Protein AF-0000000069745655 (afdb_homodimer)

pLDDT: mean 73.64, std 25.14, range [21.48, 98.81]

Nearest PDB structures (foldseek):
  4hxi-assembly1_A  TM=8.048E-01  e=1.537E-14  Homo sapiens
  8h33-assembly1_B  TM=8.841E-01  e=8.636E-09  Homo sapiens
  6y17-assembly1_B  TM=7.436E-01  e=4.611E-09  Homo sapiens
  6xxs-assembly1_B  TM=7.708E-01  e=1.952E-08  Homo sapiens
  6zbu-assembly1_A  TM=6.895E-01  e=8.801E-08  Homo sapiens

Solvent-accessible surface area (backbone atoms only — not comparable to full-atom values): 16655 Å² total; per-residue (Å²): 134,82,80,72,77,75,69,80,74,72,77,77,74,88,73,71,84,78,75,65,81,65,68,43,76,44,70,52,83,57,48,48,57,51,19,33,54,41,44,42,50,31,35,77,68,60,48,81,46,64,28,32,45,30,15,85,93,32,77,42,66,31,40,59,60,61,44,26,28,52,15,41,59,45,27,55,44,54,70,42,92,49,71,73,33,68,44,53,65,43,74,46,79,99,42,52,37,70,42,51,51,52,49,55,48,22,66,48,63,33,49,43,78,42,32,71,59,46,68,47,68,70,74,81,90,70,65,67,64,43,51,42,43,37,41,36,50,45,43,43,44,46,32,46,52,58,99,135,84,80,72,78,76,71,79,76,73,80,79,75,85,70,75,83,78,75,65,82,64,69,42,76,44,70,52,83,58,48,49,60,51,19,32,53,39,45,41,51,31,35,77,68,62,48,80,46,64,30,32,44,29,16,84,93,34,77,43,66,32,40,60,61,61,45,26,28,52,16,43,58,44,28,55,46,55,70,42,93,49,72,74,34,67,44,54,66,43,74,47,78,99,41,52,35,70,39,51,52,53,50,55,48,23,67,47,63,34,48,41,78,40,33,70,60,47,67,48,68,70,74,80,92,70,65,68,64,44,50,42,44,37,41,33,49,45,43,42,42,46,33,46,51,60,94

InterPro domains:
  IPR000210 BTB/POZ domain [PF00651] (39-122)
  IPR000210 BTB/POZ domain [PS50097] (49-116)
  IPR000210 BTB/POZ domain [SM00225] (49-144)
  IPR011333 SKP1/BTB/POZ domain superfamily [G3DSA:3.30.710.10] (16-145)
  IPR011333 SKP1/BTB/POZ domain superfamily [SSF54695] (28-127)

Radius of gyration: 22.69 Å; Cα contacts (8 Å, |Δi|>4): 389; chains: 2; bounding box: 54×72×49 Å

Organism: Rousettus aegyptiacus (NCBI:txid9407)

Secondary structure (DSSP, 8-state):
----------------S------EEEE-TTHHHHHHHHHHHHHHTT-S--EEEEETTEEEEE-HHHHHHH-HHHHHHHHSSSGGGG-SEEEPTT--HHHHHHHHHHHHH-EEEE-HHHH--SS-S--HHHHHHHHHHHHHHHHHH--/----------------S------EEEE-TTHHHHHHHHHHHHHHTT-S--EEEEETTEEEEE-HHHHHHH-HHHHHHHHSSSGGGG-SEEEPTT--HHHHHHHHHHHHH-EEEE-HHHH--SS-S--HHHHHHHHHHHHHHHHHH--

Foldseek 3Di:
DPPPPCPPPPDPDDDDPPVPPPPDDDDDPCVVVVVLVVQVVCQVVLHPFQAWEDADPAIGTHHLVLLLVQFVVSVCLQPDPDPSNRDRYYYDPPAHRVLVVQLVVCSSNVDQDDDPLCPCVPDDDDDPVSVNSVVSVVVSCCGRVVD/DPPPPPPPPDDPDPDDPPVPPPPDDDDDPCVVVVVLVVQVVCQVVLHPFQAWEDADPA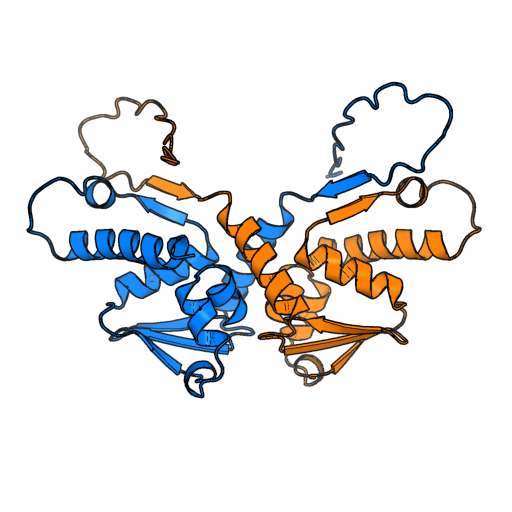IGTHHLVLLLVQFVVSVCLLPDPDPSNRDRYYYDPPAHRVLVVQLVVCSSNVDQDDDPLCPCVPDDDDDPVSVSSVVSVVVSCCGRVVD

Structure (mmCIF, N/CA/C/O backbone):
data_AF-0000000069745655-model_v1
#
loop_
_entity.id
_entity.type
_entity.pdbx_description
1 polymer 'Kelch like family member 3'
#
loop_
_atom_site.group_PDB
_atom_site.id
_atom_site.type_symbol
_atom_site.label_atom_id
_atom_site.label_alt_id
_atom_site.label_comp_id
_atom_site.label_asym_id
_atom_site.label_entity_id
_atom_site.label_seq_id
_atom_site.pdbx_PDB_ins_code
_atom_site.Cartn_x
_atom_site.Cartn_y
_atom_site.Cartn_z
_atom_site.occupancy
_atom_site.B_iso_or_equiv
_atom_site.auth_seq_id
_atom_site.auth_comp_id
_atom_site.auth_asym_id
_atom_site.auth_atom_id
_atom_site.pdbx_PDB_model_num
ATOM 1 N N . MET A 1 1 ? -20.281 21.203 -10.203 1 21.48 1 MET A N 1
ATOM 2 C CA . MET A 1 1 ? -21.016 20.266 -9.352 1 21.48 1 MET A CA 1
ATOM 3 C C . MET A 1 1 ? -20.438 20.25 -7.941 1 21.48 1 MET A C 1
ATOM 5 O O . MET A 1 1 ? -19.25 19.984 -7.762 1 21.48 1 MET A O 1
ATOM 9 N N . LYS A 1 2 ? -21.062 21.031 -6.988 1 25.47 2 LYS A N 1
ATOM 10 C CA . LYS A 1 2 ? -20.656 21.469 -5.66 1 25.47 2 LYS A CA 1
ATOM 11 C C . LYS A 1 2 ? -20.641 20.312 -4.672 1 25.47 2 LYS A C 1
ATOM 13 O O . LYS A 1 2 ? -21.656 19.672 -4.449 1 25.47 2 LYS A O 1
ATOM 18 N N . LEU A 1 3 ? -19.656 19.453 -4.738 1 26.22 3 LEU A N 1
ATOM 19 C CA . LEU A 1 3 ? -19.594 18.297 -3.867 1 26.22 3 LEU A CA 1
ATOM 20 C C . LEU A 1 3 ? -19.781 18.688 -2.408 1 26.22 3 LEU A C 1
ATOM 22 O O . LEU A 1 3 ? -18.938 19.375 -1.833 1 26.22 3 LEU A O 1
ATOM 26 N N . SER A 1 4 ? -21.031 18.828 -2.018 1 26.66 4 SER A N 1
ATOM 27 C CA . SER A 1 4 ? -21.516 19.078 -0.669 1 26.66 4 SER A CA 1
ATOM 28 C C . SER A 1 4 ? -21.094 17.969 0.29 1 26.66 4 SER A C 1
ATOM 30 O O . SER A 1 4 ? -21.453 16.797 0.096 1 26.66 4 SER A O 1
ATOM 32 N N . ILE A 1 5 ? -19.953 18.047 0.77 1 30.89 5 ILE A N 1
ATOM 33 C CA . ILE A 1 5 ? -19.516 17.156 1.845 1 30.89 5 ILE A CA 1
ATOM 34 C C . ILE A 1 5 ? -20.547 17.156 2.961 1 30.89 5 ILE A C 1
ATOM 36 O O . ILE A 1 5 ? -20.766 18.172 3.629 1 30.89 5 ILE A O 1
ATOM 40 N N . LYS A 1 6 ? -21.578 16.469 2.74 1 30.28 6 LYS A N 1
ATOM 41 C CA . LYS A 1 6 ? -22.531 16.297 3.836 1 30.28 6 LYS A CA 1
ATOM 42 C C . LYS A 1 6 ? -21.859 15.664 5.051 1 30.28 6 LYS A C 1
ATOM 44 O O . LYS A 1 6 ? -21.484 14.492 5.016 1 30.28 6 LYS A O 1
ATOM 49 N N . LEU A 1 7 ? -21.094 16.422 5.891 1 31.91 7 LEU A N 1
ATOM 50 C CA . LEU A 1 7 ? -20.688 16.031 7.234 1 31.91 7 LEU A CA 1
ATOM 51 C C . LEU A 1 7 ? -21.891 15.625 8.07 1 31.91 7 LEU A C 1
ATOM 53 O O . LEU A 1 7 ? -22.812 16.438 8.281 1 31.91 7 LEU A O 1
ATOM 57 N N . SER A 1 8 ? -22.312 14.469 7.934 1 33.34 8 SER A N 1
ATOM 58 C CA . SER A 1 8 ? -23.422 14.078 8.797 1 33.34 8 SER A CA 1
ATOM 59 C C . SER A 1 8 ? -23.219 14.562 10.227 1 33.34 8 SER A C 1
ATOM 61 O O . SER A 1 8 ? -22.156 14.336 10.812 1 33.34 8 SER A O 1
ATOM 63 N N . SER A 1 9 ? -23.797 15.641 10.586 1 32.28 9 SER A N 1
ATOM 64 C CA . SER A 1 9 ? -23.953 16.328 11.867 1 32.28 9 SER A CA 1
ATOM 65 C C . SER A 1 9 ? -24.453 15.391 12.945 1 32.28 9 SER A C 1
ATOM 67 O O . SER A 1 9 ? -25.641 15.047 12.977 1 32.28 9 SER A O 1
ATOM 69 N N . GLN A 1 10 ? -23.828 14.266 13.281 1 31.62 10 GLN A N 1
ATOM 70 C CA . GLN A 1 10 ? -24.375 13.703 14.516 1 31.62 10 GLN A CA 1
ATOM 71 C C . GLN A 1 10 ? -24.406 14.742 15.633 1 31.62 10 GLN A C 1
ATOM 73 O O . GLN A 1 10 ? -23.547 15.617 15.695 1 31.62 10 GLN A O 1
ATOM 78 N N . ALA A 1 11 ? -25.516 14.992 16.25 1 35.09 11 ALA A N 1
ATOM 79 C CA . ALA A 1 11 ? -25.922 15.914 17.312 1 35.09 11 ALA A CA 1
ATOM 80 C C . ALA A 1 11 ? -24.984 15.812 18.516 1 35.09 11 ALA A C 1
ATOM 82 O O . ALA A 1 11 ? -24.75 14.719 19.031 1 35.09 11 ALA A O 1
ATOM 83 N N . PRO A 1 12 ? -23.984 16.75 18.656 1 34.16 12 PRO A N 1
ATOM 84 C CA . PRO A 1 12 ? -23.234 16.75 19.906 1 34.16 12 PRO A CA 1
ATOM 85 C C . PRO A 1 12 ? -24.125 16.719 21.141 1 34.16 12 PRO A C 1
ATOM 87 O O . PRO A 1 12 ? -25.156 17.406 21.172 1 34.16 12 PRO A O 1
ATOM 90 N N . VAL A 1 13 ? -24.281 15.656 21.812 1 38.47 13 VAL A N 1
ATOM 91 C CA . VAL A 1 13 ? -24.859 15.68 23.156 1 38.47 13 VAL A CA 1
ATOM 92 C C . VAL A 1 13 ? -24.312 16.875 23.938 1 38.47 13 VAL A C 1
ATOM 94 O O . VAL A 1 13 ? -23.219 17.359 23.656 1 38.47 13 VAL A O 1
ATOM 97 N N . GLN A 1 14 ? -25.109 17.609 24.703 1 35.69 14 GLN A N 1
ATOM 98 C CA . GLN A 1 14 ? -25.016 18.797 25.562 1 35.69 14 GLN A CA 1
ATOM 99 C C . GLN A 1 14 ? -23.875 18.672 26.562 1 35.69 14 GLN A C 1
ATOM 101 O O . GLN A 1 14 ? -23.969 17.875 27.516 1 35.69 14 GLN A O 1
ATOM 106 N N . ALA A 1 15 ? -22.547 18.75 26.203 1 36.75 15 ALA A N 1
ATOM 107 C CA . ALA A 1 15 ? -21.5 18.812 27.234 1 36.75 15 ALA A CA 1
ATOM 108 C C . ALA A 1 15 ? -21.688 20.016 28.141 1 36.75 15 ALA A C 1
ATOM 110 O O . ALA A 1 15 ? -22.125 21.078 27.688 1 36.75 15 ALA A O 1
ATOM 111 N N . GLY A 1 16 ? -21.719 19.922 29.422 1 37.81 16 GLY A N 1
ATOM 112 C CA . GLY A 1 16 ? -21.375 20.891 30.438 1 37.81 16 GLY A CA 1
ATOM 113 C C . GLY A 1 16 ? -20.172 21.734 30.078 1 37.81 16 GLY A C 1
ATOM 114 O O . GLY A 1 16 ? -19.453 21.422 29.125 1 37.81 16 GLY A O 1
ATOM 115 N N . ASP A 1 17 ? -19.781 23.031 30.641 1 42 17 ASP A N 1
ATOM 116 C CA . ASP A 1 17 ? -18.906 24.172 30.406 1 42 17 ASP A CA 1
ATOM 117 C C . ASP A 1 17 ? -17.484 23.719 30.094 1 42 17 ASP A C 1
ATOM 119 O O . ASP A 1 17 ? -16.578 24.547 29.969 1 42 17 ASP A O 1
ATOM 123 N N . ASP A 1 18 ? -16.859 22.734 30.812 1 44.62 18 ASP A N 1
ATOM 124 C CA . ASP A 1 18 ? -15.469 22.422 30.5 1 44.62 18 ASP A CA 1
ATOM 125 C C . ASP A 1 18 ? -15.266 22.219 29 1 44.62 18 ASP A C 1
ATOM 127 O O . ASP A 1 18 ? -15.648 21.188 28.453 1 44.62 18 ASP A O 1
ATOM 131 N N . GLU A 1 19 ? -15.438 23.188 28.125 1 44.78 19 GLU A N 1
ATOM 132 C CA . GLU A 1 19 ? -15.227 23.359 26.688 1 44.78 19 GLU A CA 1
ATOM 133 C C . GLU A 1 19 ? -14.016 22.547 26.219 1 44.78 19 GLU A C 1
ATOM 135 O O . GLU A 1 19 ? -12.891 23.047 26.234 1 44.78 19 GLU A O 1
ATOM 140 N N . LYS A 1 20 ? -13.641 21.422 26.781 1 47.38 20 LYS A N 1
ATOM 141 C CA . LYS A 1 20 ? -12.633 20.484 26.297 1 47.38 20 LYS A CA 1
ATOM 142 C C . LYS A 1 20 ? -12.625 20.422 24.766 1 47.38 20 LYS A C 1
ATOM 144 O O . LYS A 1 20 ? -13.68 20.297 24.141 1 47.38 20 LYS A O 1
ATOM 149 N N . ASN A 1 21 ? -11.734 21.25 24.109 1 52.09 21 ASN A N 1
ATOM 150 C CA . ASN A 1 21 ? -11.367 21.188 22.703 1 52.09 21 ASN A CA 1
ATOM 151 C C . ASN A 1 21 ? -11.523 19.781 22.156 1 52.09 21 ASN A C 1
ATOM 153 O O . ASN A 1 21 ? -10.656 18.922 22.344 1 52.09 21 ASN A O 1
ATOM 157 N N . GLN A 1 22 ? -12.648 19.281 22.141 1 54.44 22 GLN A N 1
ATOM 158 C CA . GLN A 1 22 ? -12.953 17.922 21.719 1 54.44 22 GLN A CA 1
ATOM 159 C C . GLN A 1 22 ? -12.398 17.641 20.312 1 54.44 22 GLN A C 1
ATOM 161 O O . GLN A 1 22 ? -12.812 18.281 19.344 1 54.44 22 GLN A O 1
ATOM 166 N N . ARG A 1 23 ? -11.086 17.25 20.188 1 62.28 23 ARG A N 1
ATOM 167 C CA . ARG A 1 23 ? -10.484 16.766 18.953 1 62.28 23 ARG A CA 1
ATOM 168 C C . ARG A 1 23 ? -11.281 15.594 18.375 1 62.28 23 ARG A C 1
ATOM 170 O O . ARG A 1 23 ? -11.602 14.648 19.094 1 62.28 23 ARG A O 1
ATOM 177 N N . THR A 1 24 ? -12.109 16.078 17.359 1 68.94 24 THR A N 1
ATOM 178 C CA . THR A 1 24 ? -12.828 14.992 16.703 1 68.94 24 THR A CA 1
ATOM 179 C C . THR A 1 24 ? -12 14.406 15.555 1 68.94 24 THR A C 1
ATOM 181 O O . THR A 1 24 ? -11.391 15.141 14.789 1 68.94 24 THR A O 1
ATOM 184 N N . ILE A 1 25 ? -11.672 13.055 15.68 1 74.5 25 ILE A N 1
ATOM 185 C CA . ILE A 1 25 ? -11 12.32 14.609 1 74.5 25 ILE A CA 1
ATOM 186 C C . ILE A 1 25 ? -12.031 11.859 13.578 1 74.5 25 ILE A C 1
ATOM 188 O O . ILE A 1 25 ? -13.047 11.258 13.938 1 74.5 25 ILE A O 1
ATOM 192 N N . THR A 1 26 ? -11.883 12.469 12.391 1 77.5 26 THR A N 1
ATOM 193 C CA . THR A 1 26 ? -12.719 12 11.297 1 77.5 26 THR A CA 1
ATOM 194 C C . THR A 1 26 ? -11.922 11.102 10.352 1 77.5 26 THR A C 1
ATOM 196 O O . THR A 1 26 ? -10.727 11.312 10.148 1 77.5 26 THR A O 1
ATOM 199 N N . VAL A 1 27 ? -12.641 9.992 9.922 1 78.38 27 VAL A N 1
ATOM 200 C CA . VAL A 1 27 ? -12.008 9.047 9.016 1 78.38 27 VAL A CA 1
ATOM 201 C C . VAL A 1 27 ? -12.625 9.164 7.625 1 78.38 27 VAL A C 1
ATOM 203 O O . VAL A 1 27 ? -13.844 9.312 7.492 1 78.38 27 VAL A O 1
ATOM 206 N N . ASN A 1 28 ? -11.789 9.297 6.648 1 78.25 28 ASN A N 1
ATOM 207 C CA . ASN A 1 28 ? -12.258 9.211 5.266 1 78.25 28 ASN A CA 1
ATOM 208 C C . ASN A 1 28 ? -12.414 7.758 4.82 1 78.25 28 ASN A C 1
ATOM 210 O O . ASN A 1 28 ? -11.43 7.062 4.582 1 78.25 28 ASN A O 1
ATOM 214 N N . PRO A 1 29 ? -13.625 7.285 4.73 1 77.44 29 PRO A N 1
ATOM 215 C CA . PRO A 1 29 ? -13.852 5.863 4.473 1 77.44 29 PRO A CA 1
ATOM 216 C C . PRO A 1 29 ? -13.375 5.43 3.086 1 77.44 29 PRO A C 1
ATOM 218 O O . PRO A 1 29 ? -13.141 4.242 2.854 1 77.44 29 PRO A O 1
ATOM 221 N N . ALA A 1 30 ? -13.273 6.324 2.178 1 86.94 30 ALA A N 1
ATOM 222 C CA . ALA A 1 30 ? -12.906 5.973 0.809 1 86.94 30 ALA A CA 1
ATOM 223 C C . ALA A 1 30 ? -11.391 5.957 0.632 1 86.94 30 ALA A C 1
ATOM 225 O O . ALA A 1 30 ? -10.883 5.469 -0.381 1 86.94 30 ALA A O 1
ATOM 226 N N . HIS A 1 31 ? -10.695 6.387 1.576 1 88.81 31 HIS A N 1
ATOM 227 C CA . HIS A 1 31 ? -9.266 6.637 1.472 1 88.81 31 HIS A CA 1
ATOM 228 C C . HIS A 1 31 ? -8.508 5.367 1.099 1 88.81 31 HIS A C 1
ATOM 230 O O . HIS A 1 31 ? -7.711 5.367 0.159 1 88.81 31 HIS A O 1
ATOM 236 N N . MET A 1 32 ? -8.781 4.324 1.749 1 91.88 32 MET A N 1
ATOM 237 C CA . MET A 1 32 ? -8.008 3.1 1.593 1 91.88 32 MET A CA 1
ATOM 238 C C . MET A 1 32 ? -8.391 2.369 0.312 1 91.88 32 MET A C 1
ATOM 240 O O . MET A 1 32 ? -7.531 1.825 -0.383 1 91.88 32 MET A O 1
ATOM 244 N N . GLY A 1 33 ? -9.695 2.41 0.031 1 93.81 33 GLY A N 1
ATOM 245 C CA . GLY A 1 33 ? -10.141 1.817 -1.219 1 93.81 33 GLY A CA 1
ATOM 246 C C . GLY A 1 33 ? -9.562 2.496 -2.443 1 93.81 33 GLY A C 1
ATOM 247 O O . GLY A 1 33 ? -9.102 1.827 -3.373 1 93.81 33 GLY A O 1
ATOM 248 N N . LYS A 1 34 ? -9.57 3.797 -2.449 1 93.62 34 LYS A N 1
ATOM 249 C CA . LYS A 1 34 ? -8.984 4.559 -3.551 1 93.62 34 LYS A CA 1
ATOM 250 C C . LYS A 1 34 ? -7.492 4.289 -3.674 1 93.62 34 LYS A C 1
ATOM 252 O O . LYS A 1 34 ? -6.965 4.16 -4.781 1 93.62 34 LYS A O 1
ATOM 257 N N . ALA A 1 35 ? -6.887 4.219 -2.564 1 96.12 35 ALA A N 1
ATOM 258 C CA . ALA A 1 35 ? -5.449 3.953 -2.564 1 96.12 35 ALA A CA 1
ATOM 259 C C . ALA A 1 35 ? -5.141 2.613 -3.225 1 96.12 35 ALA A C 1
ATOM 261 O O . ALA A 1 35 ? -4.215 2.512 -4.035 1 96.12 35 ALA A O 1
ATOM 262 N N . PHE A 1 36 ? -5.902 1.616 -2.938 1 97.12 36 PHE A N 1
ATOM 263 C CA . PHE A 1 36 ? -5.645 0.302 -3.514 1 97.12 36 PHE A CA 1
ATOM 264 C C . PHE A 1 36 ? -5.93 0.301 -5.012 1 97.12 36 PHE A C 1
ATOM 266 O O . PHE A 1 36 ? -5.258 -0.397 -5.773 1 97.12 36 PHE A O 1
ATOM 273 N N . LYS A 1 37 ? -6.922 1.058 -5.418 1 97.44 37 LYS A N 1
ATOM 274 C CA . LYS A 1 37 ? -7.148 1.206 -6.852 1 97.44 37 LYS A CA 1
ATOM 275 C C . LYS A 1 37 ? -5.922 1.79 -7.547 1 97.44 37 LYS A C 1
ATOM 277 O O . LYS A 1 37 ? -5.484 1.282 -8.578 1 97.44 37 LYS A O 1
ATOM 282 N N . VAL A 1 38 ? -5.367 2.764 -6.949 1 97.69 38 VAL A N 1
ATOM 283 C CA . VAL A 1 38 ? -4.18 3.4 -7.512 1 97.69 38 VAL A CA 1
ATOM 284 C C . VAL A 1 38 ? -3 2.434 -7.457 1 97.69 38 VAL A C 1
ATOM 286 O O . VAL A 1 38 ? -2.254 2.297 -8.43 1 97.69 38 VAL A O 1
ATOM 289 N N . MET A 1 39 ? -2.814 1.701 -6.34 1 98.56 39 MET A N 1
ATOM 290 C CA . MET A 1 39 ? -1.735 0.723 -6.246 1 98.56 39 MET A CA 1
ATOM 291 C C . MET A 1 39 ? -1.854 -0.329 -7.344 1 98.56 39 MET A C 1
ATOM 293 O O . MET A 1 39 ? -0.85 -0.742 -7.926 1 98.56 39 MET A O 1
ATOM 297 N N . ASN A 1 40 ? -3.051 -0.731 -7.621 1 98.62 40 ASN A N 1
ATOM 298 C CA . ASN A 1 40 ? -3.264 -1.709 -8.68 1 98.62 40 ASN A CA 1
ATOM 299 C C . ASN A 1 40 ? -2.936 -1.128 -10.055 1 98.62 40 ASN A C 1
ATOM 301 O O . ASN A 1 40 ? -2.396 -1.825 -10.914 1 98.62 40 ASN A O 1
ATOM 305 N N . GLU A 1 41 ? -3.305 0.092 -10.219 1 98.75 41 GLU A N 1
ATOM 306 C CA . GLU A 1 41 ? -2.943 0.766 -11.461 1 98.75 41 GLU A CA 1
ATOM 307 C C . GLU A 1 41 ? -1.429 0.871 -11.609 1 98.75 41 GLU A C 1
ATOM 309 O O . GLU A 1 41 ? -0.889 0.619 -12.695 1 98.75 41 GLU A O 1
ATOM 314 N N . LEU A 1 42 ? -0.792 1.235 -10.594 1 98.75 42 LEU A N 1
ATOM 315 C CA . LEU A 1 42 ? 0.666 1.291 -10.617 1 98.75 42 LEU A CA 1
ATOM 316 C C . LEU A 1 42 ? 1.256 -0.076 -10.945 1 98.75 42 LEU A C 1
ATOM 318 O O . LEU A 1 42 ? 2.189 -0.178 -11.742 1 98.75 42 LEU A O 1
ATOM 322 N N . ARG A 1 43 ? 0.712 -1.085 -10.352 1 98.81 43 ARG A N 1
ATOM 323 C CA . ARG A 1 43 ? 1.165 -2.445 -10.625 1 98.81 43 ARG A CA 1
ATOM 324 C C . ARG A 1 43 ? 1.012 -2.789 -12.102 1 98.81 43 ARG A C 1
ATOM 326 O O . ARG A 1 43 ? 1.936 -3.324 -12.719 1 98.81 43 ARG A O 1
ATOM 333 N N . SER A 1 44 ? -0.163 -2.518 -12.625 1 98.5 44 SER A N 1
ATOM 334 C CA . SER A 1 44 ? -0.452 -2.85 -14.016 1 98.5 44 SER A CA 1
ATOM 335 C C . SER A 1 44 ? 0.511 -2.143 -14.969 1 98.5 44 SER A C 1
ATOM 337 O O . SER A 1 44 ? 0.778 -2.631 -16.062 1 98.5 44 SER A O 1
ATOM 339 N N . LYS A 1 45 ? 1.033 -1.014 -14.547 1 98.12 45 LYS A N 1
ATOM 340 C CA . LYS A 1 45 ? 1.976 -0.234 -15.344 1 98.12 45 LYS A CA 1
ATOM 341 C C . LYS A 1 45 ? 3.416 -0.532 -14.938 1 98.12 45 LYS A C 1
ATOM 343 O O . LYS A 1 45 ? 4.348 0.109 -15.43 1 98.12 45 LYS A O 1
ATOM 348 N N . GLN A 1 46 ? 3.535 -1.475 -14.023 1 98.19 46 GLN A N 1
ATOM 349 C CA . GLN A 1 46 ? 4.828 -1.887 -13.5 1 98.19 46 GLN A CA 1
ATOM 350 C C . GLN A 1 46 ? 5.59 -0.698 -12.922 1 98.19 46 GLN A C 1
ATOM 352 O O . GLN A 1 46 ? 6.812 -0.608 -13.062 1 98.19 46 GLN A O 1
ATOM 357 N N . LEU A 1 47 ? 4.855 0.251 -12.312 1 98.38 47 LEU A N 1
ATOM 358 C CA . LEU A 1 47 ? 5.449 1.407 -11.648 1 98.38 47 LEU A CA 1
ATOM 359 C C . LEU A 1 47 ? 5.645 1.141 -10.164 1 98.38 47 LEU A C 1
ATOM 361 O O . LEU A 1 47 ? 4.73 0.653 -9.492 1 98.38 47 LEU A O 1
ATOM 365 N N . LEU A 1 48 ? 6.867 1.398 -9.648 1 98.06 48 LEU A N 1
ATOM 366 C CA . LEU A 1 48 ? 7.285 1.281 -8.258 1 98.06 48 LEU A CA 1
ATOM 367 C C . LEU A 1 48 ? 7.27 -0.176 -7.805 1 98.06 48 LEU A C 1
ATOM 369 O O . LEU A 1 48 ? 7.266 -0.459 -6.605 1 98.06 48 LEU A O 1
ATOM 373 N N . CYS A 1 49 ? 7.121 -1.099 -8.734 1 98.56 49 CYS A N 1
ATOM 374 C CA . CYS A 1 49 ? 7.227 -2.512 -8.383 1 98.56 49 CYS A CA 1
ATOM 375 C C . CYS A 1 49 ? 8.648 -2.871 -7.98 1 98.56 49 CYS A C 1
ATOM 377 O O . CYS A 1 49 ? 9.609 -2.389 -8.578 1 98.56 49 CYS A O 1
ATOM 379 N N . ASP A 1 50 ? 8.711 -3.756 -6.961 1 98.38 50 ASP A N 1
ATOM 380 C CA . ASP A 1 50 ? 10.055 -4.051 -6.465 1 98.38 50 ASP A CA 1
ATOM 381 C C . ASP A 1 50 ? 10.25 -5.551 -6.27 1 98.38 50 ASP A C 1
ATOM 383 O O . ASP A 1 50 ? 11.219 -5.98 -5.648 1 98.38 50 ASP A O 1
ATOM 387 N N . VAL A 1 51 ? 9.336 -6.359 -6.785 1 98.5 51 VAL A N 1
ATOM 388 C CA . VAL A 1 51 ? 9.516 -7.805 -6.738 1 98.5 51 VAL A CA 1
ATOM 389 C C . VAL A 1 51 ? 8.742 -8.461 -7.887 1 98.5 51 VAL A C 1
ATOM 391 O O . VAL A 1 51 ? 7.664 -7.992 -8.258 1 98.5 51 VAL A O 1
ATOM 394 N N . MET A 1 52 ? 9.273 -9.445 -8.461 1 98.69 52 MET A N 1
ATOM 395 C CA . MET A 1 52 ? 8.609 -10.32 -9.414 1 98.69 52 MET A CA 1
ATOM 396 C C . MET A 1 52 ? 8.297 -11.672 -8.781 1 98.69 52 MET A C 1
ATOM 398 O O . MET A 1 52 ? 9.195 -12.359 -8.297 1 98.69 52 MET A O 1
ATOM 402 N N . ILE A 1 53 ? 7.039 -12.086 -8.75 1 97.19 53 ILE A N 1
ATOM 403 C CA . ILE A 1 53 ? 6.621 -13.383 -8.211 1 97.19 53 ILE A CA 1
ATOM 404 C C . ILE A 1 53 ? 6.355 -14.352 -9.359 1 97.19 53 ILE A C 1
ATOM 406 O O . ILE A 1 53 ? 5.648 -14.016 -10.32 1 97.19 53 ILE A O 1
ATOM 410 N N . VAL A 1 54 ? 6.914 -15.5 -9.211 1 97.75 54 VAL A N 1
ATOM 411 C CA . VAL A 1 54 ? 6.863 -16.453 -10.312 1 97.75 54 VAL A CA 1
ATOM 412 C C . VAL A 1 54 ? 6.227 -17.766 -9.836 1 97.75 54 VAL A C 1
ATOM 414 O O . VAL A 1 54 ? 6.535 -18.25 -8.75 1 97.75 54 VAL A O 1
ATOM 417 N N . ALA A 1 55 ? 5.305 -18.281 -10.602 1 94.94 55 ALA A N 1
ATOM 418 C CA . ALA A 1 55 ? 4.77 -19.641 -10.469 1 94.94 55 ALA A CA 1
ATOM 419 C C . ALA A 1 55 ? 4.594 -20.297 -11.836 1 94.94 55 ALA A C 1
ATOM 421 O O . ALA A 1 55 ? 3.83 -19.812 -12.672 1 94.94 55 ALA A O 1
ATOM 422 N N . GLU A 1 56 ? 5.355 -21.328 -11.992 1 95 56 GLU A N 1
ATOM 423 C CA . GLU A 1 56 ? 5.363 -22.016 -13.289 1 95 56 GLU A CA 1
ATOM 424 C C . GLU A 1 56 ? 5.711 -21.047 -14.414 1 95 56 GLU A C 1
ATOM 426 O O . GLU A 1 56 ? 6.793 -20.453 -14.422 1 95 56 GLU A O 1
ATOM 431 N N . ASP A 1 57 ? 4.742 -20.766 -15.344 1 95.38 57 ASP A N 1
ATOM 432 C CA . ASP A 1 57 ? 5.043 -19.938 -16.516 1 95.38 57 ASP A CA 1
ATOM 433 C C . ASP A 1 57 ? 4.488 -18.531 -16.344 1 95.38 57 ASP A C 1
ATOM 435 O O . ASP A 1 57 ? 4.492 -17.734 -17.281 1 95.38 57 ASP A O 1
ATOM 439 N N . VAL A 1 58 ? 4.07 -18.25 -15.141 1 97.25 58 VAL A N 1
ATOM 440 C CA . VAL A 1 58 ? 3.484 -16.938 -14.891 1 97.25 58 VAL A CA 1
ATOM 441 C C . VAL A 1 58 ? 4.426 -16.109 -14.023 1 97.25 58 VAL A C 1
ATOM 443 O O . VAL A 1 58 ? 4.934 -16.594 -13.008 1 97.25 58 VAL A O 1
ATOM 446 N N . GLU A 1 59 ? 4.703 -14.93 -14.523 1 98.38 59 GLU A N 1
ATOM 447 C CA . GLU A 1 59 ? 5.508 -13.945 -13.805 1 98.38 59 GLU A CA 1
ATOM 448 C C . GLU A 1 59 ? 4.715 -12.672 -13.555 1 98.38 59 GLU A C 1
ATOM 450 O O . GLU A 1 59 ? 4.188 -12.062 -14.484 1 98.38 59 GLU A O 1
ATOM 455 N N . ILE A 1 60 ? 4.707 -12.234 -12.242 1 98.44 60 ILE A N 1
ATOM 456 C CA . ILE A 1 60 ? 3.91 -11.062 -11.898 1 98.44 60 ILE A CA 1
ATOM 457 C C . ILE A 1 60 ? 4.773 -10.055 -11.133 1 98.44 60 ILE A C 1
ATOM 459 O O . ILE A 1 60 ? 5.367 -10.391 -10.109 1 98.44 60 ILE A O 1
ATOM 463 N N . GLU A 1 61 ? 4.875 -8.812 -11.648 1 98.75 61 GLU A N 1
ATOM 464 C CA . GLU A 1 61 ? 5.469 -7.711 -10.898 1 98.75 61 GLU A CA 1
ATOM 465 C C . GLU A 1 61 ? 4.512 -7.203 -9.82 1 98.75 61 GLU A C 1
ATOM 467 O O . GLU A 1 61 ? 3.309 -7.082 -10.062 1 98.75 61 GLU A O 1
ATOM 472 N N . ALA A 1 62 ? 5.086 -6.949 -8.656 1 98.69 62 ALA A N 1
ATOM 473 C CA . ALA A 1 62 ? 4.246 -6.48 -7.555 1 98.69 62 ALA A CA 1
ATOM 474 C C . ALA A 1 62 ? 5.043 -5.602 -6.594 1 98.69 62 ALA A C 1
ATOM 476 O O . ALA A 1 62 ? 6.227 -5.34 -6.816 1 98.69 62 ALA A O 1
ATOM 477 N N . HIS A 1 63 ? 4.406 -5.059 -5.66 1 98.81 63 HIS A N 1
ATOM 478 C CA . HIS A 1 63 ? 5 -4.262 -4.594 1 98.81 63 HIS A CA 1
ATOM 479 C C . HIS A 1 63 ? 5.145 -5.078 -3.314 1 98.81 63 HIS A C 1
ATOM 481 O O . HIS A 1 63 ? 4.156 -5.59 -2.781 1 98.81 63 HIS A O 1
ATOM 487 N N . ARG A 1 64 ? 6.359 -5.133 -2.766 1 98.44 64 ARG A N 1
ATOM 488 C CA . ARG A 1 64 ? 6.602 -5.934 -1.568 1 98.44 64 ARG A CA 1
ATOM 489 C C . ARG A 1 64 ? 5.707 -5.48 -0.419 1 98.44 64 ARG A C 1
ATOM 491 O O . ARG A 1 64 ? 5.105 -6.309 0.269 1 98.44 64 ARG A O 1
ATOM 498 N N . VAL A 1 65 ? 5.582 -4.156 -0.205 1 98.75 65 VAL A N 1
ATOM 499 C CA . VAL A 1 65 ? 4.863 -3.646 0.958 1 98.75 65 VAL A CA 1
ATOM 500 C C . VAL A 1 65 ? 3.381 -3.996 0.841 1 98.75 65 VAL A C 1
ATOM 502 O O . VAL A 1 65 ? 2.723 -4.285 1.844 1 98.75 65 VAL A O 1
ATOM 505 N N . VAL A 1 66 ? 2.775 -3.965 -0.378 1 98.5 66 VAL A N 1
ATOM 506 C CA . VAL A 1 66 ? 1.372 -4.312 -0.579 1 98.5 66 VAL A CA 1
ATOM 507 C C . VAL A 1 66 ? 1.167 -5.805 -0.328 1 98.5 66 VAL A C 1
ATOM 509 O O . VAL A 1 66 ? 0.243 -6.199 0.386 1 98.5 66 VAL A O 1
ATOM 512 N N . LEU A 1 67 ? 2.064 -6.645 -0.837 1 96.75 67 LEU A N 1
ATOM 513 C CA . LEU A 1 67 ? 1.985 -8.078 -0.593 1 96.75 67 LEU A CA 1
ATOM 514 C C . LEU A 1 67 ? 2.111 -8.383 0.896 1 96.75 67 LEU A C 1
ATOM 516 O O . LEU A 1 67 ? 1.303 -9.133 1.451 1 96.75 67 LEU A O 1
ATOM 520 N N . ALA A 1 68 ? 3.08 -7.746 1.56 1 96.88 68 ALA A N 1
ATOM 521 C CA . ALA A 1 68 ? 3.34 -7.973 2.979 1 96.88 68 ALA A CA 1
ATOM 522 C C . ALA A 1 68 ? 2.156 -7.52 3.83 1 96.88 68 ALA A C 1
ATOM 524 O O . ALA A 1 68 ? 1.831 -8.148 4.84 1 96.88 68 ALA A O 1
ATOM 525 N N . ALA A 1 69 ? 1.543 -6.465 3.434 1 97.25 69 ALA A N 1
ATOM 526 C CA . ALA A 1 69 ? 0.456 -5.879 4.215 1 97.25 69 ALA A CA 1
ATOM 527 C C . ALA A 1 69 ? -0.804 -6.734 4.129 1 97.25 69 ALA A C 1
ATOM 529 O O . ALA A 1 69 ? -1.632 -6.727 5.043 1 97.25 69 ALA A O 1
ATOM 530 N N . CYS A 1 70 ? -0.956 -7.453 3.035 1 94.06 70 CYS A N 1
ATOM 531 C CA . CYS A 1 70 ? -2.219 -8.133 2.77 1 94.06 70 CYS A CA 1
ATOM 532 C C . CYS A 1 70 ? -2.1 -9.625 3.037 1 94.06 70 CYS A C 1
ATOM 534 O O . CYS A 1 70 ? -3.105 -10.336 3.064 1 94.06 70 CYS A O 1
ATOM 536 N N . SER A 1 71 ? -0.9 -10.117 3.211 1 92.38 71 SER A N 1
ATOM 537 C CA . SER A 1 71 ? -0.673 -11.555 3.379 1 92.38 71 SER A CA 1
ATOM 538 C C . SER A 1 71 ? 0.392 -11.82 4.438 1 92.38 71 SER A C 1
ATOM 540 O O . SER A 1 71 ? 1.55 -11.43 4.273 1 92.38 71 SER A O 1
ATOM 542 N N . PRO A 1 72 ? 0.096 -12.516 5.488 1 91.62 72 PRO A N 1
ATOM 543 C CA . PRO A 1 72 ? 1.1 -12.891 6.488 1 91.62 72 PRO A CA 1
ATOM 544 C C . PRO A 1 72 ? 2.264 -13.68 5.891 1 91.62 72 PRO A C 1
ATOM 546 O O . PRO A 1 72 ? 3.398 -13.562 6.355 1 91.62 72 PRO A O 1
ATOM 549 N N . TYR A 1 73 ? 2.006 -14.508 4.91 1 89.12 73 TYR A N 1
ATOM 550 C CA . TYR A 1 73 ? 3.043 -15.273 4.227 1 89.12 73 TYR A CA 1
ATOM 551 C C . TYR A 1 73 ? 4.07 -14.344 3.586 1 89.12 73 TYR A C 1
ATOM 553 O O . TYR A 1 73 ? 5.273 -14.477 3.828 1 89.12 73 TYR A O 1
ATOM 561 N N . PHE A 1 74 ? 3.604 -13.406 2.844 1 93.5 74 PHE A N 1
ATOM 562 C CA . PHE A 1 74 ? 4.516 -12.484 2.186 1 93.5 74 PHE A CA 1
ATOM 563 C C . PHE A 1 74 ? 5.137 -11.523 3.193 1 93.5 74 PHE A C 1
ATOM 565 O O . PHE A 1 74 ? 6.285 -11.109 3.039 1 93.5 74 PHE A O 1
ATOM 572 N N . CYS A 1 75 ? 4.402 -11.211 4.293 1 95.06 75 CYS A N 1
ATOM 573 C CA . CYS A 1 75 ? 4.969 -10.367 5.344 1 95.06 75 CYS A CA 1
ATOM 574 C C . CYS A 1 75 ? 6.203 -11.016 5.957 1 95.06 75 CYS A C 1
ATOM 576 O O . CYS A 1 75 ? 7.262 -10.391 6.043 1 95.06 75 CYS A O 1
ATOM 578 N N . ALA A 1 76 ? 6.09 -12.258 6.301 1 92.81 76 ALA A N 1
ATOM 579 C CA . ALA A 1 76 ? 7.211 -13 6.871 1 92.81 76 ALA A CA 1
ATOM 580 C C . ALA A 1 76 ? 8.359 -13.109 5.875 1 92.81 76 ALA A C 1
ATOM 582 O O . ALA A 1 76 ? 9.531 -12.969 6.246 1 92.81 76 ALA A O 1
ATOM 583 N N . MET A 1 77 ? 8.039 -13.289 4.66 1 92.5 77 MET A N 1
ATOM 584 C CA . MET A 1 77 ? 9.039 -13.469 3.613 1 92.5 77 MET A CA 1
ATOM 585 C C . MET A 1 77 ? 9.852 -12.188 3.41 1 92.5 77 MET A C 1
ATOM 587 O O . MET A 1 77 ? 11.078 -12.242 3.301 1 92.5 77 MET A O 1
ATOM 591 N N . PHE A 1 78 ? 9.18 -11.07 3.416 1 97.06 78 PHE A N 1
ATOM 592 C CA . PHE A 1 78 ? 9.844 -9.844 2.982 1 97.06 78 PHE A CA 1
ATOM 593 C C . PHE A 1 78 ? 10.414 -9.078 4.176 1 97.06 78 PHE A C 1
ATOM 595 O O . PHE A 1 78 ? 11.211 -8.156 4.004 1 97.06 78 PHE A O 1
ATOM 602 N N . THR A 1 79 ? 10.023 -9.391 5.328 1 96.75 79 THR A N 1
ATOM 603 C CA . THR A 1 79 ? 10.523 -8.664 6.492 1 96.75 79 THR A CA 1
ATOM 604 C C . THR A 1 79 ? 11.539 -9.508 7.262 1 96.75 79 THR A C 1
ATOM 606 O O . THR A 1 79 ? 12.016 -9.102 8.32 1 96.75 79 THR A O 1
ATOM 609 N N . GLY A 1 80 ? 11.82 -10.602 6.746 1 92.5 80 GLY A N 1
ATOM 610 C CA . GLY A 1 80 ? 12.82 -11.453 7.355 1 92.5 80 GLY A CA 1
ATOM 611 C C . GLY A 1 80 ? 14.242 -11 7.086 1 92.5 80 GLY A C 1
ATOM 612 O O . GLY A 1 80 ? 14.469 -10.133 6.242 1 92.5 80 GLY A O 1
ATOM 613 N N . ASP A 1 81 ? 15.203 -11.547 7.797 1 89.94 81 ASP A N 1
ATOM 614 C CA . ASP A 1 81 ? 16.609 -11.156 7.707 1 89.94 81 ASP A CA 1
ATOM 615 C C . ASP A 1 81 ? 17.344 -12 6.668 1 89.94 81 ASP A C 1
ATOM 617 O O . ASP A 1 81 ? 18.547 -11.805 6.438 1 89.94 81 ASP A O 1
ATOM 621 N N . MET A 1 82 ? 16.609 -12.711 5.93 1 86.25 82 MET A N 1
ATOM 622 C CA . MET A 1 82 ? 17.25 -13.625 4.988 1 86.25 82 MET A CA 1
ATOM 623 C C . MET A 1 82 ? 17.469 -12.945 3.637 1 86.25 82 MET A C 1
ATOM 625 O O . MET A 1 82 ? 16.672 -12.094 3.229 1 86.25 82 MET A O 1
ATOM 629 N N . SER A 1 83 ? 18.484 -13.344 2.9 1 88.31 83 SER A N 1
ATOM 630 C CA . SER A 1 83 ? 18.812 -12.812 1.58 1 88.31 83 SER A CA 1
ATOM 631 C C . SER A 1 83 ? 17.641 -12.992 0.611 1 88.31 83 SER A C 1
ATOM 633 O O . SER A 1 83 ? 17.406 -12.133 -0.241 1 88.31 83 SER A O 1
ATOM 635 N N . GLU A 1 84 ? 16.953 -14.047 0.822 1 83.06 84 GLU A N 1
ATOM 636 C CA . GLU A 1 84 ? 15.836 -14.383 -0.065 1 83.06 84 GLU A CA 1
ATOM 637 C C . GLU A 1 84 ? 14.742 -13.328 0.011 1 83.06 84 GLU A C 1
ATOM 639 O O . GLU A 1 84 ? 13.992 -13.133 -0.952 1 83.06 84 GLU A O 1
ATOM 644 N N . SER A 1 85 ? 14.719 -12.727 1.185 1 88.31 85 SER A N 1
ATOM 645 C CA . SER A 1 85 ? 13.688 -11.711 1.382 1 88.31 85 SER A CA 1
ATOM 646 C C . SER A 1 85 ? 13.945 -10.477 0.524 1 88.31 85 SER A C 1
ATOM 648 O O . SER A 1 85 ? 13.039 -9.688 0.277 1 88.31 85 SER A O 1
ATOM 650 N N . LYS A 1 86 ? 15.133 -10.414 -0.012 1 93.44 86 LYS A N 1
ATOM 651 C CA . LYS A 1 86 ? 15.516 -9.234 -0.779 1 93.44 86 LYS A CA 1
ATOM 652 C C . LYS A 1 86 ? 15.625 -9.555 -2.268 1 93.44 86 LYS A C 1
ATOM 654 O O . LYS A 1 86 ? 15.898 -8.664 -3.08 1 93.44 86 LYS A O 1
ATOM 659 N N . ALA A 1 87 ? 15.344 -10.781 -2.582 1 95.88 87 ALA A N 1
ATOM 660 C CA . ALA A 1 87 ? 15.453 -11.195 -3.979 1 95.88 87 ALA A CA 1
ATOM 661 C C . ALA A 1 87 ? 14.477 -10.43 -4.859 1 95.88 87 ALA A C 1
ATOM 663 O O . ALA A 1 87 ? 13.336 -10.18 -4.461 1 95.88 87 ALA A O 1
ATOM 664 N N . LYS A 1 88 ? 14.922 -10.117 -6.039 1 97.06 88 LYS A N 1
ATOM 665 C CA . LYS A 1 88 ? 14.086 -9.375 -6.984 1 97.06 88 LYS A CA 1
ATOM 666 C C . LYS A 1 88 ? 13.047 -10.289 -7.629 1 97.06 88 LYS A C 1
ATOM 668 O O . LYS A 1 88 ? 12.008 -9.828 -8.094 1 97.06 88 LYS A O 1
ATOM 673 N N . LYS A 1 89 ? 13.469 -11.492 -7.785 1 97.5 89 LYS A N 1
ATOM 674 C CA . LYS A 1 89 ? 12.586 -12.5 -8.359 1 97.5 89 LYS A CA 1
ATOM 675 C C . LYS A 1 89 ? 12.391 -13.672 -7.406 1 97.5 89 LYS A C 1
ATOM 677 O O . LYS A 1 89 ? 13.367 -14.266 -6.941 1 97.5 89 LYS A O 1
ATOM 682 N N . ILE A 1 90 ? 11.156 -14.023 -7.094 1 96.38 90 ILE A N 1
ATOM 683 C CA . ILE A 1 90 ? 10.844 -15.07 -6.129 1 96.38 90 ILE A CA 1
ATOM 684 C C . ILE A 1 90 ? 9.922 -16.109 -6.777 1 96.38 90 ILE A C 1
ATOM 686 O O . ILE A 1 90 ? 8.859 -15.758 -7.293 1 96.38 90 ILE A O 1
ATOM 690 N N . GLU A 1 91 ? 10.305 -17.328 -6.707 1 95.75 91 GLU A N 1
ATOM 691 C CA . GLU A 1 91 ? 9.477 -18.422 -7.211 1 95.75 91 GLU A CA 1
ATOM 692 C C . GLU A 1 91 ? 8.672 -19.062 -6.086 1 95.75 91 GLU A C 1
ATOM 694 O O . GLU A 1 91 ? 9.234 -19.453 -5.059 1 95.75 91 GLU A O 1
ATOM 699 N N . ILE A 1 92 ? 7.445 -19.078 -6.289 1 90.19 92 ILE A N 1
ATOM 700 C CA . ILE A 1 92 ? 6.578 -19.797 -5.367 1 90.19 92 ILE A CA 1
ATOM 701 C C . ILE A 1 92 ? 6.359 -21.219 -5.879 1 90.19 92 ILE A C 1
ATOM 703 O O . ILE A 1 92 ? 5.73 -21.422 -6.922 1 90.19 92 ILE A O 1
ATOM 707 N N . LYS A 1 93 ? 6.781 -22.094 -5.07 1 90.25 93 LYS A N 1
ATOM 708 C CA . LYS A 1 93 ? 6.699 -23.5 -5.473 1 90.25 93 LYS A CA 1
ATOM 709 C C . LYS A 1 93 ? 5.324 -24.078 -5.164 1 90.25 93 LYS A C 1
ATOM 711 O O . LYS A 1 93 ? 4.602 -23.562 -4.309 1 90.25 93 LYS A O 1
ATOM 716 N N . ASP A 1 94 ? 4.855 -25.078 -5.82 1 84.56 94 ASP A N 1
ATOM 717 C CA . ASP A 1 94 ? 3.641 -25.844 -5.586 1 84.56 94 ASP A CA 1
ATOM 718 C C . ASP A 1 94 ? 2.396 -25 -5.812 1 84.56 94 ASP A C 1
ATOM 720 O O . ASP A 1 94 ? 1.341 -25.25 -5.234 1 84.56 94 ASP A O 1
ATOM 724 N N . VAL A 1 95 ? 2.523 -23.906 -6.438 1 85.75 95 VAL A N 1
ATOM 725 C CA . VAL A 1 95 ? 1.408 -23.062 -6.855 1 85.75 95 VAL A CA 1
ATOM 726 C C . VAL A 1 95 ? 1.452 -22.875 -8.367 1 85.75 95 VAL A C 1
ATOM 728 O O . VAL A 1 95 ? 2.52 -22.625 -8.938 1 85.75 95 VAL A O 1
ATOM 731 N N . ASP A 1 96 ? 0.312 -23.109 -9.031 1 88.81 96 ASP A N 1
ATOM 732 C CA . ASP A 1 96 ? 0.311 -22.891 -10.477 1 88.81 96 ASP A CA 1
ATOM 733 C C . ASP A 1 96 ? 0.077 -21.406 -10.797 1 88.81 96 ASP A C 1
ATOM 735 O O . ASP A 1 96 ? -0.286 -20.625 -9.914 1 88.81 96 ASP A O 1
ATOM 739 N N . GLY A 1 97 ? 0.238 -21.047 -12.094 1 92.56 97 GLY A N 1
ATOM 740 C CA . GLY A 1 97 ? 0.156 -19.672 -12.531 1 92.56 97 GLY A CA 1
ATOM 741 C C . GLY A 1 97 ? -1.224 -19.062 -12.352 1 92.56 97 GLY A C 1
ATOM 742 O O . GLY A 1 97 ? -1.352 -17.891 -11.984 1 92.56 97 GLY A O 1
ATOM 743 N N . GLN A 1 98 ? -2.223 -19.781 -12.641 1 88.62 98 GLN A N 1
ATOM 744 C CA . GLN A 1 98 ? -3.586 -19.297 -12.5 1 88.62 98 GLN A CA 1
ATOM 745 C C . GLN A 1 98 ? -3.9 -18.953 -11.047 1 88.62 98 GLN A C 1
ATOM 747 O O . GLN A 1 98 ? -4.504 -17.906 -10.766 1 88.62 98 GLN A O 1
ATOM 752 N N . THR A 1 99 ? -3.455 -19.781 -10.141 1 87 99 THR A N 1
ATOM 753 C CA . THR A 1 99 ? -3.65 -19.562 -8.719 1 87 99 THR A CA 1
ATOM 754 C C . THR A 1 99 ? -2.898 -18.312 -8.258 1 87 99 THR A C 1
ATOM 756 O O . THR A 1 99 ? -3.443 -17.484 -7.52 1 87 99 THR A O 1
ATOM 759 N N . LEU A 1 100 ? -1.649 -18.203 -8.703 1 91.94 100 LEU A N 1
ATOM 760 C CA . LEU A 1 100 ? -0.866 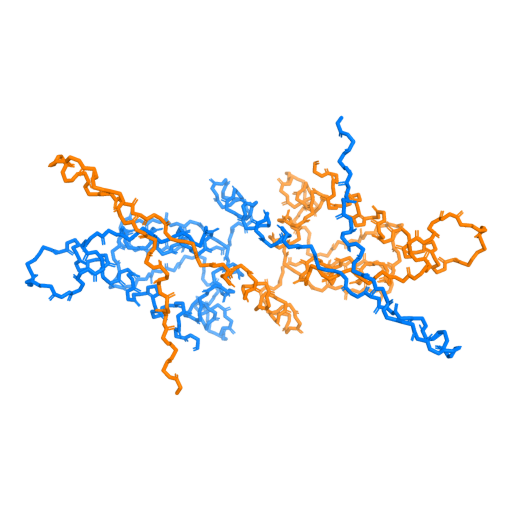-17.031 -8.344 1 91.94 100 LEU A CA 1
ATOM 761 C C . LEU A 1 100 ? -1.56 -15.75 -8.812 1 91.94 100 LEU A C 1
ATOM 763 O O . LEU A 1 100 ? -1.662 -14.789 -8.055 1 91.94 100 LEU A O 1
ATOM 767 N N . SER A 1 101 ? -2.037 -15.789 -10 1 92.94 101 SER A N 1
ATOM 768 C CA . SER A 1 101 ? -2.703 -14.625 -10.57 1 92.94 101 SER A CA 1
ATOM 769 C C . SER A 1 101 ? -3.924 -14.227 -9.742 1 92.94 101 SER A C 1
ATOM 771 O O . SER A 1 101 ? -4.121 -13.047 -9.445 1 92.94 101 SER A O 1
ATOM 773 N N . LYS A 1 102 ? -4.746 -15.203 -9.32 1 88.5 102 LYS A N 1
ATOM 774 C CA . LYS A 1 102 ? -5.934 -14.945 -8.508 1 88.5 102 LYS A CA 1
ATOM 775 C C . LYS A 1 102 ? -5.555 -14.383 -7.141 1 88.5 102 LYS A C 1
ATOM 777 O O . LYS A 1 102 ? -6.238 -13.508 -6.609 1 88.5 102 LYS A O 1
ATOM 782 N N . LEU A 1 103 ? -4.465 -14.945 -6.617 1 89.81 103 LEU A N 1
ATOM 783 C CA . LEU A 1 103 ? -3.988 -14.484 -5.316 1 89.81 103 LEU A CA 1
ATOM 784 C C . LEU A 1 103 ? -3.57 -13.023 -5.371 1 89.81 103 LEU A C 1
ATOM 786 O O . LEU A 1 103 ? -3.996 -12.219 -4.543 1 89.81 103 LEU A O 1
ATOM 790 N N . ILE A 1 104 ? -2.738 -12.703 -6.355 1 94.88 104 ILE A N 1
ATOM 791 C CA . ILE A 1 104 ? -2.238 -11.336 -6.48 1 94.88 104 ILE A CA 1
ATOM 792 C C . ILE A 1 104 ? -3.395 -10.398 -6.801 1 94.88 104 ILE A C 1
ATOM 794 O O . ILE A 1 104 ? -3.48 -9.297 -6.242 1 94.88 104 ILE A O 1
ATOM 798 N N . ASP A 1 105 ? -4.328 -10.828 -7.637 1 93.31 105 ASP A N 1
ATOM 799 C CA . ASP A 1 105 ? -5.504 -10.016 -7.934 1 93.31 105 ASP A CA 1
ATOM 800 C C . ASP A 1 105 ? -6.312 -9.734 -6.668 1 93.31 105 ASP A C 1
ATOM 802 O O . ASP A 1 105 ? -6.754 -8.609 -6.445 1 93.31 105 ASP A O 1
ATOM 806 N N . TYR A 1 106 ? -6.449 -10.734 -5.891 1 89.81 106 TYR A N 1
ATOM 807 C CA . TYR A 1 106 ? -7.195 -10.555 -4.652 1 89.81 106 TYR A CA 1
ATOM 808 C C . TYR A 1 106 ? -6.512 -9.539 -3.746 1 89.81 106 TYR A C 1
ATOM 810 O O . TYR A 1 106 ? -7.172 -8.68 -3.154 1 89.81 106 TYR A O 1
ATOM 818 N N . ILE A 1 107 ? -5.254 -9.68 -3.654 1 94.31 107 ILE A N 1
ATOM 819 C CA . ILE A 1 107 ? -4.48 -8.797 -2.787 1 94.31 107 ILE A CA 1
ATOM 820 C C . ILE A 1 107 ? -4.75 -7.34 -3.164 1 94.31 107 ILE A C 1
ATOM 822 O O . ILE A 1 107 ? -4.992 -6.5 -2.291 1 94.31 107 ILE A O 1
ATOM 826 N N . TYR A 1 108 ? -4.848 -7.039 -4.422 1 96.5 108 TYR A N 1
ATOM 827 C CA . TYR A 1 108 ? -4.934 -5.656 -4.867 1 96.5 108 TYR A CA 1
ATOM 828 C C . TYR A 1 108 ? -6.387 -5.211 -4.98 1 96.5 108 TYR A C 1
ATOM 830 O O . TYR A 1 108 ? -6.676 -4.012 -4.996 1 96.5 108 TYR A O 1
ATOM 838 N N . THR A 1 109 ? -7.359 -6.129 -5.004 1 93.5 109 THR A N 1
ATOM 839 C CA . THR A 1 109 ? -8.719 -5.723 -5.332 1 93.5 109 THR A CA 1
ATOM 840 C C . THR A 1 109 ? -9.688 -6.109 -4.215 1 93.5 109 THR A C 1
ATOM 842 O O . THR A 1 109 ? -10.805 -5.605 -4.152 1 93.5 109 THR A O 1
ATOM 845 N N . ALA A 1 110 ? -9.328 -7.031 -3.389 1 88.38 110 ALA A N 1
ATOM 846 C CA . ALA A 1 110 ? -10.172 -7.59 -2.334 1 88.38 110 ALA A CA 1
ATOM 847 C C . ALA A 1 110 ? -11.344 -8.367 -2.924 1 88.38 110 ALA A C 1
ATOM 849 O O . ALA A 1 110 ? -12.344 -8.602 -2.244 1 88.38 110 ALA A O 1
ATOM 850 N N . GLU A 1 111 ? -11.281 -8.633 -4.195 1 83.19 111 GLU A N 1
ATOM 851 C CA . GLU A 1 111 ? -12.359 -9.367 -4.859 1 83.19 111 GLU A CA 1
ATOM 852 C C . GLU A 1 111 ? -12.031 -10.852 -4.957 1 83.19 111 GLU A C 1
ATOM 854 O O . GLU A 1 111 ? -10.922 -11.227 -5.336 1 83.19 111 GLU A O 1
ATOM 859 N N . ILE A 1 112 ? -13 -11.656 -4.52 1 74.5 112 ILE A N 1
ATOM 860 C CA . ILE A 1 112 ? -12.883 -13.109 -4.613 1 74.5 112 ILE A CA 1
ATOM 861 C C . ILE A 1 112 ? -13.992 -13.656 -5.508 1 74.5 112 ILE A C 1
ATOM 863 O O . ILE A 1 112 ? -15.164 -13.336 -5.324 1 74.5 112 ILE A O 1
ATOM 867 N N . GLU A 1 113 ? -13.656 -14.25 -6.559 1 73.31 113 GLU A N 1
ATOM 868 C CA . GLU A 1 113 ? -14.656 -14.922 -7.387 1 73.31 113 GLU A CA 1
ATOM 869 C C . GLU A 1 113 ? -15.141 -16.203 -6.727 1 73.31 113 GLU A C 1
ATOM 871 O O . GLU A 1 113 ? -14.352 -17.109 -6.457 1 73.31 113 GLU A O 1
ATOM 876 N N . VAL A 1 114 ? -16.453 -16.156 -6.266 1 64.38 114 VAL A N 1
ATOM 877 C CA . VAL A 1 114 ? -17.016 -17.359 -5.68 1 64.38 114 VAL A CA 1
ATOM 878 C C . VAL A 1 114 ? -17.797 -18.141 -6.746 1 64.38 114 VAL A C 1
ATOM 880 O O . VAL A 1 114 ? -18.688 -17.594 -7.402 1 64.38 114 VAL A O 1
ATOM 883 N N . THR A 1 115 ? -17.297 -18.984 -7.211 1 62.06 115 THR A N 1
ATOM 884 C CA . THR A 1 115 ? -18.016 -19.859 -8.125 1 62.06 115 THR A CA 1
ATOM 885 C C . THR A 1 115 ? -18.641 -21.031 -7.367 1 62.06 115 THR A C 1
ATOM 887 O O . THR A 1 115 ? -18.266 -21.312 -6.227 1 62.06 115 THR A O 1
ATOM 890 N N . GLU A 1 116 ? -19.75 -21.484 -7.84 1 55.97 116 GLU A N 1
ATOM 891 C CA . GLU A 1 116 ? -20.375 -22.672 -7.281 1 55.97 116 GLU A CA 1
ATOM 892 C C . GLU A 1 116 ? -19.359 -23.766 -6.992 1 55.97 116 GLU A C 1
ATOM 894 O O . GLU A 1 116 ? -19.516 -24.531 -6.043 1 55.97 116 GLU A O 1
ATOM 899 N N . GLU A 1 117 ? -18.391 -23.828 -7.77 1 53.75 117 GLU A N 1
ATOM 900 C CA . GLU A 1 117 ? -17.344 -24.844 -7.598 1 53.75 117 GLU A CA 1
ATOM 901 C C . GLU A 1 117 ? -16.484 -24.531 -6.383 1 53.75 117 GLU A C 1
ATOM 903 O O . GLU A 1 117 ? -16 -25.438 -5.703 1 53.75 117 GLU A O 1
ATOM 908 N N . ASN A 1 118 ? -16.281 -23.188 -6.16 1 54.25 118 ASN A N 1
ATOM 909 C CA . ASN A 1 118 ? -15.422 -22.797 -5.055 1 54.25 118 ASN A CA 1
ATOM 910 C C . ASN A 1 118 ? -16.125 -22.953 -3.709 1 54.25 118 ASN A C 1
ATOM 912 O O . ASN A 1 118 ? -15.5 -23.266 -2.703 1 54.25 118 ASN A O 1
ATOM 916 N N . VAL A 1 119 ? -17.406 -22.625 -3.721 1 49.41 119 VAL A N 1
ATOM 917 C CA . VAL A 1 119 ? -18.125 -22.734 -2.455 1 49.41 119 VAL A CA 1
ATOM 918 C C . VAL A 1 119 ? -18.375 -24.203 -2.133 1 49.41 119 VAL A C 1
ATOM 920 O O . VAL A 1 119 ? -18.578 -24.562 -0.971 1 49.41 119 VAL A O 1
ATOM 923 N N . GLN A 1 120 ? -18.797 -24.875 -3.176 1 46.34 120 GLN A N 1
ATOM 924 C CA . GLN A 1 120 ? -19.281 -26.219 -2.873 1 46.34 120 GLN A CA 1
ATOM 925 C C . GLN A 1 120 ? -18.125 -27.156 -2.555 1 46.34 120 GLN A C 1
ATOM 927 O O . GLN A 1 120 ? -17.453 -27.656 -3.463 1 46.34 120 GLN A O 1
ATOM 932 N N . VAL A 1 121 ? -17.172 -26.734 -1.697 1 43.5 121 VAL A N 1
ATOM 933 C CA . VAL A 1 121 ? -16.203 -27.719 -1.268 1 43.5 121 VAL A CA 1
ATOM 934 C C . VAL A 1 121 ? -16.891 -29.062 -1.027 1 43.5 121 VAL A C 1
ATOM 936 O O . VAL A 1 121 ? -16.375 -29.922 -0.315 1 43.5 121 VAL A O 1
ATOM 939 N N . ASN A 1 122 ? -18.156 -29.078 -0.958 1 39.03 122 ASN A N 1
ATOM 940 C CA . ASN A 1 122 ? -18.516 -30.453 -0.612 1 39.03 122 ASN A CA 1
ATOM 941 C C . ASN A 1 122 ? -17.984 -31.438 -1.646 1 39.03 122 ASN A C 1
ATOM 943 O O . ASN A 1 122 ? -17.562 -32.531 -1.294 1 39.03 122 ASN A O 1
ATOM 947 N N . SER A 1 123 ? -18.688 -31.453 -2.867 1 40.16 123 SER A N 1
ATOM 948 C CA . SER A 1 123 ? -18.828 -32.75 -3.525 1 40.16 123 SER A CA 1
ATOM 949 C C . SER A 1 123 ? -17.484 -33.281 -4.008 1 40.16 123 SER A C 1
ATOM 951 O O . SER A 1 123 ? -16.484 -32.531 -4.016 1 40.16 123 SER A O 1
ATOM 953 N N . ALA A 1 124 ? -17.5 -34.25 -5.172 1 35.31 124 ALA A N 1
ATOM 954 C CA . ALA A 1 124 ? -16.641 -35.312 -5.684 1 35.31 124 ALA A CA 1
ATOM 955 C C . ALA A 1 124 ? -15.297 -34.719 -6.156 1 35.31 124 ALA A C 1
ATOM 957 O O . ALA A 1 124 ? -15.227 -33.594 -6.598 1 35.31 124 ALA A O 1
ATOM 958 N N . PRO A 1 125 ? -14.156 -35.594 -5.961 1 38.31 125 PRO A N 1
ATOM 959 C CA . PRO A 1 125 ? -12.711 -35.531 -6.199 1 38.31 125 PRO A CA 1
ATOM 960 C C . PRO A 1 125 ? -12.359 -34.844 -7.512 1 38.31 125 PRO A C 1
ATOM 962 O O . PRO A 1 125 ? -11.18 -34.75 -7.875 1 38.31 125 PRO A O 1
ATOM 965 N N . ALA A 1 126 ? -13.281 -34.844 -8.547 1 36.16 126 ALA A N 1
ATOM 966 C CA . ALA A 1 126 ? -12.648 -35.062 -9.852 1 36.16 126 ALA A CA 1
ATOM 967 C C . ALA A 1 126 ? -11.852 -33.812 -10.273 1 36.16 126 ALA A C 1
ATOM 969 O O . ALA A 1 126 ? -10.789 -33.938 -10.883 1 36.16 126 ALA A O 1
ATOM 970 N N . ASN A 1 127 ? -12.547 -32.562 -10.742 1 39.62 127 ASN A N 1
ATOM 971 C CA . ASN A 1 127 ? -11.867 -31.766 -11.75 1 39.62 127 ASN A CA 1
ATOM 972 C C . ASN A 1 127 ? -10.836 -30.828 -11.109 1 39.62 127 ASN A C 1
ATOM 974 O O . ASN A 1 127 ? -11.078 -30.266 -10.047 1 39.62 127 ASN A O 1
ATOM 978 N N . SER A 1 128 ? -9.477 -30.953 -11.422 1 43.53 128 SER A N 1
ATOM 979 C CA . SER A 1 128 ? -8.227 -30.266 -11.109 1 43.53 128 SER A CA 1
ATOM 980 C C . SER A 1 128 ? -8.445 -28.766 -10.898 1 43.53 128 SER A C 1
ATOM 982 O O . SER A 1 128 ? -7.828 -28.172 -10.023 1 43.53 128 SER A O 1
ATOM 984 N N . SER A 1 129 ? -9.328 -28.25 -11.703 1 45.75 129 SER A N 1
ATOM 985 C CA . SER A 1 129 ? -9.477 -26.797 -11.664 1 45.75 129 SER A CA 1
ATOM 986 C C . SER A 1 129 ? -10.133 -26.344 -10.367 1 45.75 129 SER A C 1
ATOM 988 O O . SER A 1 129 ? -9.836 -25.266 -9.859 1 45.75 129 SER A O 1
ATOM 990 N N . ALA A 1 130 ? -11.133 -27.281 -9.977 1 43.84 130 ALA A N 1
ATOM 991 C CA . ALA A 1 130 ? -11.828 -26.953 -8.727 1 43.84 130 ALA A CA 1
ATOM 992 C C . ALA A 1 130 ? -10.859 -26.953 -7.547 1 43.84 130 ALA A C 1
ATOM 994 O O . ALA A 1 130 ? -11.008 -26.156 -6.613 1 43.84 130 ALA A O 1
ATOM 995 N N . CYS A 1 131 ? -9.922 -27.891 -7.664 1 43.53 131 CYS A N 1
ATOM 996 C CA . CYS A 1 131 ? -8.914 -27.953 -6.613 1 43.53 131 CYS A CA 1
ATOM 997 C C . CYS A 1 131 ? -8.062 -26.688 -6.586 1 43.53 131 CYS A C 1
ATOM 999 O O . CYS A 1 131 ? -7.746 -26.172 -5.512 1 43.53 131 CYS A O 1
ATOM 1001 N N . HIS A 1 132 ? -7.91 -26.234 -7.816 1 48.88 132 HIS A N 1
ATOM 1002 C CA . HIS A 1 132 ? -7.082 -25.031 -7.875 1 48.88 132 HIS A CA 1
ATOM 1003 C C . HIS A 1 132 ? -7.797 -23.844 -7.246 1 48.88 132 HIS A C 1
ATOM 1005 O O . HIS A 1 132 ? -7.172 -23.031 -6.551 1 48.88 132 HIS A O 1
ATOM 1011 N N . THR A 1 133 ? -9.125 -23.859 -7.609 1 47.62 133 THR A N 1
ATOM 1012 C CA . THR A 1 133 ? -9.898 -22.766 -7.027 1 47.62 133 THR A CA 1
ATOM 1013 C C . THR A 1 133 ? -9.969 -22.906 -5.512 1 47.62 133 THR A C 1
ATOM 1015 O O . THR A 1 133 ? -9.828 -21.922 -4.785 1 47.62 133 THR A O 1
ATOM 1018 N N . LEU A 1 134 ? -10.258 -24.141 -5.051 1 50.62 134 LEU A N 1
ATOM 1019 C CA . LEU A 1 134 ? -10.273 -24.375 -3.613 1 50.62 134 LEU A CA 1
ATOM 1020 C C . LEU A 1 134 ? -8.922 -24.062 -2.992 1 50.62 134 LEU A C 1
ATOM 1022 O O . LEU A 1 134 ? -8.852 -23.5 -1.891 1 50.62 134 LEU A O 1
ATOM 1026 N N . ARG A 1 135 ? -7.992 -24.438 -3.77 1 50.47 135 ARG A N 1
ATOM 1027 C CA . ARG A 1 135 ? -6.652 -24.141 -3.266 1 50.47 135 ARG A CA 1
ATOM 1028 C C . ARG A 1 135 ? -6.391 -22.641 -3.229 1 50.47 135 ARG A C 1
ATOM 1030 O O . ARG A 1 135 ? -5.812 -22.141 -2.268 1 50.47 135 ARG A O 1
ATOM 1037 N N . ALA A 1 136 ? -6.965 -22.016 -4.258 1 52.47 136 ALA A N 1
ATOM 1038 C CA . ALA A 1 136 ? -6.836 -20.562 -4.23 1 52.47 136 ALA A CA 1
ATOM 1039 C C . ALA A 1 136 ? -7.535 -19.969 -3.01 1 52.47 136 ALA A C 1
ATOM 1041 O O . ALA A 1 136 ? -6.988 -19.094 -2.338 1 52.47 136 ALA A O 1
ATOM 1042 N N . HIS A 1 137 ? -8.734 -20.516 -2.789 1 54.12 137 HIS A N 1
ATOM 1043 C CA . HIS A 1 137 ? -9.453 -20.062 -1.598 1 54.12 137 HIS A CA 1
ATOM 1044 C C . HIS A 1 137 ? -8.695 -20.453 -0.327 1 54.12 137 HIS A C 1
ATOM 1046 O O . HIS A 1 137 ? -8.609 -19.656 0.612 1 54.12 137 HIS A O 1
ATOM 1052 N N . HIS A 1 138 ? -8.312 -21.641 -0.374 1 56.25 138 HIS A N 1
ATOM 1053 C CA . HIS A 1 138 ? -7.539 -22.094 0.772 1 56.25 138 HIS A CA 1
ATOM 1054 C C . HIS A 1 138 ? -6.234 -21.328 0.901 1 56.25 138 HIS A C 1
ATOM 1056 O O . HIS A 1 138 ? -5.848 -20.922 2.004 1 56.25 138 HIS A O 1
ATOM 1062 N N . ILE A 1 139 ? -5.625 -21.219 -0.205 1 57.78 139 ILE A N 1
ATOM 1063 C CA . ILE A 1 139 ? -4.375 -20.469 -0.196 1 57.78 139 ILE A CA 1
ATOM 1064 C C . ILE A 1 139 ? -4.648 -19.016 0.201 1 57.78 139 ILE A C 1
ATOM 1066 O O . ILE A 1 139 ? -3.92 -18.438 1.016 1 57.78 139 ILE A O 1
ATOM 1070 N N . MET A 1 140 ? -5.691 -18.531 -0.392 1 59.03 140 MET A N 1
ATOM 1071 C CA . MET A 1 140 ? -6.098 -17.188 0.022 1 59.03 140 MET A CA 1
ATOM 1072 C C . MET A 1 140 ? -6.41 -17.156 1.515 1 59.03 140 MET A C 1
ATOM 1074 O O . MET A 1 140 ? -6.023 -16.203 2.209 1 59.03 140 MET A O 1
ATOM 1078 N N . HIS A 1 141 ? -7.141 -18.203 1.878 1 57.31 141 HIS A N 1
ATOM 1079 C CA . HIS A 1 141 ? -7.414 -18.328 3.305 1 57.31 141 HIS A CA 1
ATOM 1080 C C . HIS A 1 141 ? -6.125 -18.484 4.102 1 57.31 141 HIS A C 1
ATOM 1082 O O . HIS A 1 141 ? -5.965 -17.875 5.16 1 57.31 141 HIS A O 1
ATOM 1088 N N . HIS A 1 142 ? -5.379 -19.328 3.635 1 53.28 142 HIS A N 1
ATOM 1089 C CA . HIS A 1 142 ? -4.113 -19.547 4.324 1 53.28 142 HIS A CA 1
ATOM 1090 C C . HIS A 1 142 ? -3.227 -18.312 4.246 1 53.28 142 HIS A C 1
ATOM 1092 O O . HIS A 1 142 ? -2.633 -17.891 5.246 1 53.28 142 HIS A O 1
ATOM 1098 N N . PHE A 1 143 ? -3.102 -17.812 3.098 1 54.84 143 PHE A N 1
ATOM 1099 C CA . PHE A 1 143 ? -2.232 -16.656 2.941 1 54.84 143 PHE A CA 1
ATOM 1100 C C . PHE A 1 143 ? -2.834 -15.43 3.627 1 54.84 143 PHE A C 1
ATOM 1102 O O . PHE A 1 143 ? -2.109 -14.602 4.184 1 54.84 143 PHE A O 1
ATOM 1109 N N . ILE A 1 144 ? -4.141 -15.273 3.533 1 53.78 144 ILE A N 1
ATOM 1110 C CA . ILE A 1 144 ? -4.781 -14.125 4.148 1 53.78 144 ILE A CA 1
ATOM 1111 C C . ILE A 1 144 ? -4.977 -14.375 5.645 1 53.78 144 ILE A C 1
ATOM 1113 O O . ILE A 1 144 ? -4.77 -13.477 6.461 1 53.78 144 ILE A O 1
ATOM 1117 N N . TYR A 1 145 ? -5.469 -15.531 6.051 1 47.72 145 TYR A N 1
ATOM 1118 C CA . TYR A 1 145 ? -5.801 -15.758 7.453 1 47.72 145 TYR A CA 1
ATOM 1119 C C . TYR A 1 145 ? -4.602 -16.312 8.211 1 47.72 145 TYR A C 1
ATOM 1121 O O . TYR A 1 145 ? -4.629 -16.406 9.445 1 47.72 145 TYR A O 1
ATOM 1129 N N . SER A 1 146 ? -3.803 -16.844 7.539 1 40.81 146 SER A N 1
ATOM 1130 C CA . SER A 1 146 ? -2.76 -17.281 8.469 1 40.81 146 SER A CA 1
ATOM 1131 C C . SER A 1 146 ? -2.129 -16.094 9.18 1 40.81 146 SER A C 1
ATOM 1133 O O . SER A 1 146 ? -0.935 -16.094 9.484 1 40.81 146 SER A O 1
ATOM 1135 N N . SER A 1 147 ? -2.713 -14.969 9.211 1 33.5 147 SER A N 1
ATOM 1136 C CA . SER A 1 147 ? -2.215 -14.086 10.258 1 33.5 147 SER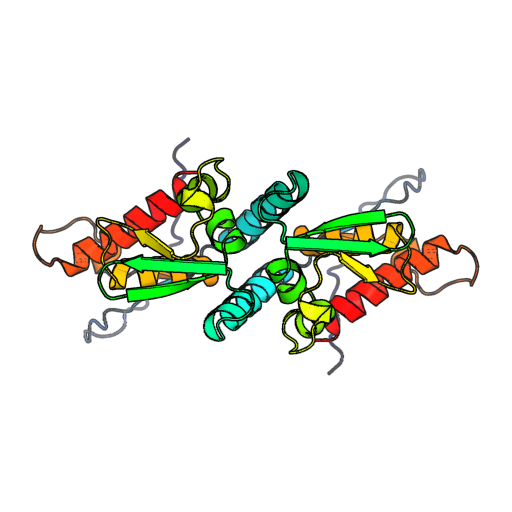 A CA 1
ATOM 1137 C C . SER A 1 147 ? -2.531 -14.641 11.648 1 33.5 147 SER A C 1
ATOM 1139 O O . SER A 1 147 ? -3.604 -15.203 11.867 1 33.5 147 SER A O 1
ATOM 1141 N N . MET B 1 1 ? -13.5 -19.062 19.656 1 22.09 1 MET B N 1
ATOM 1142 C CA . MET B 1 1 ? -14.555 -18.109 19.281 1 22.09 1 MET B CA 1
ATOM 1143 C C . MET B 1 1 ? -14.859 -18.203 17.797 1 22.09 1 MET B C 1
ATOM 1145 O O . MET B 1 1 ? -13.953 -18.094 16.969 1 22.09 1 MET B O 1
ATOM 1149 N N . LYS B 1 2 ? -15.992 -18.953 17.391 1 21.75 2 LYS B N 1
ATOM 1150 C CA . LYS B 1 2 ? -16.453 -19.5 16.109 1 21.75 2 LYS B CA 1
ATOM 1151 C C . LYS B 1 2 ? -16.812 -18.375 15.148 1 21.75 2 LYS B C 1
ATOM 1153 O O . LYS B 1 2 ? -17.734 -17.609 15.406 1 21.75 2 LYS B O 1
ATOM 1158 N N . LEU B 1 3 ? -15.906 -17.641 14.648 1 26.7 3 LEU B N 1
ATOM 1159 C CA . LEU B 1 3 ? -16.234 -16.516 13.766 1 26.7 3 LEU B CA 1
ATOM 1160 C C . LEU B 1 3 ? -17.125 -16.984 12.617 1 26.7 3 LEU B C 1
ATOM 1162 O O . LEU B 1 3 ? -16.672 -17.75 11.758 1 26.7 3 LEU B O 1
ATOM 1166 N N . SER B 1 4 ? -18.422 -17.109 12.867 1 28.3 4 SER B N 1
ATOM 1167 C CA . SER B 1 4 ? -19.516 -17.422 11.961 1 28.3 4 SER B CA 1
ATOM 1168 C C . SER B 1 4 ? -19.641 -16.375 10.859 1 28.3 4 SER B C 1
ATOM 1170 O O . SER B 1 4 ? -19.828 -15.195 11.133 1 28.3 4 SER B O 1
ATOM 1172 N N . ILE B 1 5 ? -18.953 -16.578 9.852 1 31.64 5 ILE B N 1
ATOM 1173 C CA . ILE B 1 5 ? -19.094 -15.758 8.648 1 31.64 5 ILE B CA 1
ATOM 1174 C C . ILE B 1 5 ? -20.562 -15.734 8.227 1 31.64 5 ILE B C 1
ATOM 1176 O O . ILE B 1 5 ? -21.125 -16.766 7.828 1 31.64 5 ILE B O 1
ATOM 1180 N N . LYS B 1 6 ? -21.359 -15.023 8.898 1 29.16 6 LYS B N 1
ATOM 1181 C CA . LYS B 1 6 ? -22.734 -14.844 8.438 1 29.16 6 LYS B CA 1
ATOM 1182 C C . LYS B 1 6 ? -22.766 -14.25 7.031 1 29.16 6 LYS B C 1
ATOM 1184 O O . LYS B 1 6 ? -22.375 -13.094 6.828 1 29.16 6 LYS B O 1
ATOM 1189 N N . LEU B 1 7 ? -22.578 -15.055 5.965 1 31.75 7 LEU B N 1
ATOM 1190 C CA . LEU B 1 7 ? -22.891 -14.758 4.57 1 31.75 7 LEU B CA 1
ATOM 1191 C C . LEU B 1 7 ? -24.328 -14.273 4.426 1 31.75 7 LEU B C 1
ATOM 1193 O O . LEU B 1 7 ? -25.266 -15 4.758 1 31.75 7 LEU B O 1
ATOM 1197 N N . SER B 1 8 ? -24.578 -13.094 4.672 1 32.41 8 SER B N 1
ATOM 1198 C CA . SER B 1 8 ? -25.938 -12.648 4.465 1 32.41 8 SER B CA 1
ATOM 1199 C C . SER B 1 8 ? -26.5 -13.148 3.137 1 32.41 8 SER B C 1
ATOM 1201 O O . SER B 1 8 ? -25.844 -13.023 2.1 1 32.41 8 SER B O 1
ATOM 1203 N N . SER B 1 9 ? -27.328 -14.148 3.162 1 32.56 9 SER B N 1
ATOM 1204 C CA . SER B 1 9 ? -28.141 -14.836 2.164 1 32.56 9 SER B CA 1
ATOM 1205 C C . SER B 1 9 ? -29.031 -13.859 1.402 1 32.56 9 SER B C 1
ATOM 1207 O O . SER B 1 9 ? -30.031 -13.375 1.934 1 32.56 9 SER B O 1
ATOM 1209 N N . GLN B 1 10 ? -28.547 -12.867 0.704 1 32.03 10 GLN B N 1
ATOM 1210 C CA . GLN B 1 10 ? -29.547 -12.203 -0.134 1 32.03 10 GLN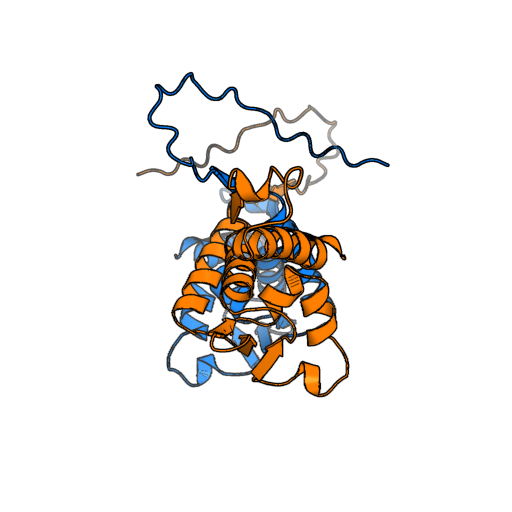 B CA 1
ATOM 1211 C C . GLN B 1 10 ? -30.297 -13.203 -1.009 1 32.03 10 GLN B C 1
ATOM 1213 O O . GLN B 1 10 ? -29.734 -14.242 -1.384 1 32.03 10 GLN B O 1
ATOM 1218 N N . ALA B 1 11 ? -31.609 -13.18 -1.053 1 32.19 11 ALA B N 1
ATOM 1219 C CA . ALA B 1 11 ? -32.625 -13.992 -1.729 1 32.19 11 ALA B CA 1
ATOM 1220 C C . ALA B 1 11 ? -32.281 -14.141 -3.213 1 32.19 11 ALA B C 1
ATOM 1222 O O . ALA B 1 11 ? -32.062 -13.148 -3.902 1 32.19 11 ALA B O 1
ATOM 1223 N N . PRO B 1 12 ? -31.688 -15.375 -3.664 1 34.12 12 PRO B N 1
ATOM 1224 C CA . PRO B 1 12 ? -31.547 -15.656 -5.094 1 34.12 12 PRO B CA 1
ATOM 1225 C C . PRO B 1 12 ? -32.844 -15.461 -5.867 1 34.12 12 PRO B C 1
ATOM 1227 O O . PRO B 1 12 ? -33.906 -15.953 -5.441 1 34.12 12 PRO B O 1
ATOM 1230 N N . VAL B 1 13 ? -33.125 -14.328 -6.473 1 37.06 13 VAL B N 1
ATOM 1231 C CA . VAL B 1 13 ? -34.25 -14.273 -7.418 1 37.06 13 VAL B CA 1
ATOM 1232 C C . VAL B 1 13 ? -34.188 -15.484 -8.352 1 37.06 13 VAL B C 1
ATOM 1234 O O . VAL B 1 13 ? -33.125 -16.016 -8.625 1 37.06 13 VAL B O 1
ATOM 1237 N N . GLN B 1 14 ? -35.344 -16.234 -8.531 1 33.12 14 GLN B N 1
ATOM 1238 C CA . GLN B 1 14 ? -35.719 -17.391 -9.336 1 33.12 14 GLN B CA 1
ATOM 1239 C C . GLN B 1 14 ? -35.344 -17.188 -10.797 1 33.12 14 GLN B C 1
ATOM 1241 O O . GLN B 1 14 ? -36.094 -16.562 -11.562 1 33.12 14 GLN B O 1
ATOM 1246 N N . ALA B 1 15 ? -34.188 -16.719 -11.25 1 33.38 15 ALA B N 1
ATOM 1247 C CA . ALA B 1 15 ? -34 -16.672 -12.703 1 33.38 15 ALA B CA 1
ATOM 1248 C C . ALA B 1 15 ? -34.219 -18.031 -13.336 1 33.38 15 ALA B C 1
ATOM 1250 O O . ALA B 1 15 ? -34 -19.062 -12.688 1 33.38 15 ALA B O 1
ATOM 1251 N N . GLY B 1 16 ? -34.812 -18.234 -14.477 1 36.22 16 GLY B N 1
ATOM 1252 C CA . GLY B 1 16 ? -35 -19.297 -15.445 1 36.22 16 GLY B CA 1
ATOM 1253 C C . GLY B 1 16 ? -33.781 -20.219 -15.562 1 36.22 16 GLY B C 1
ATOM 1254 O O . GLY B 1 16 ? -32.688 -19.891 -15.078 1 36.22 16 GLY B O 1
ATOM 1255 N N . ASP B 1 17 ? -33.781 -21.578 -16.156 1 41.91 17 ASP B N 1
ATOM 1256 C CA . ASP B 1 17 ? -32.938 -22.781 -16.281 1 41.91 17 ASP B CA 1
ATOM 1257 C C . ASP B 1 17 ? -31.547 -22.438 -16.781 1 41.91 17 ASP B C 1
ATOM 1259 O O . ASP B 1 17 ? -30.766 -23.328 -17.094 1 41.91 17 ASP B O 1
ATOM 1263 N N . ASP B 1 18 ? -31.312 -21.516 -17.719 1 44.62 18 ASP B N 1
ATOM 1264 C CA . ASP B 1 18 ? -29.938 -21.266 -18.141 1 44.62 18 ASP B CA 1
ATOM 1265 C C . ASP B 1 18 ? -29.016 -21.078 -16.938 1 44.62 18 ASP B C 1
ATOM 1267 O O . ASP B 1 18 ? -29.047 -20.031 -16.297 1 44.62 18 ASP B O 1
ATOM 1271 N N . GLU B 1 19 ? -28.812 -22.062 -16.094 1 42.91 19 GLU B N 1
ATOM 1272 C CA . GLU B 1 19 ? -27.953 -22.203 -14.93 1 42.91 19 GLU B CA 1
ATOM 1273 C C . GLU B 1 19 ? -26.641 -21.438 -15.102 1 42.91 19 GLU B C 1
ATOM 1275 O O . GLU B 1 19 ? -25.688 -21.938 -15.68 1 42.91 19 GLU B O 1
ATOM 1280 N N . LYS B 1 20 ? -26.578 -20.266 -15.758 1 45.41 20 LYS B N 1
ATOM 1281 C CA . LYS B 1 20 ? -25.469 -19.328 -15.844 1 45.41 20 LYS B CA 1
ATOM 1282 C C . LYS B 1 20 ? -24.656 -19.312 -14.547 1 45.41 20 LYS B C 1
ATOM 1284 O O . LYS B 1 20 ? -25.219 -19.188 -13.461 1 45.41 20 LYS B O 1
ATOM 1289 N N . ASN B 1 21 ? -23.641 -20.25 -14.438 1 50.56 21 ASN B N 1
ATOM 1290 C CA . ASN B 1 21 ? -22.578 -20.219 -13.422 1 50.56 21 ASN B CA 1
ATOM 1291 C C . ASN B 1 21 ? -22.359 -18.797 -12.898 1 50.56 21 ASN B C 1
ATOM 1293 O O . ASN B 1 21 ? -21.641 -18.016 -13.508 1 50.56 21 ASN B O 1
ATOM 1297 N N . GLN B 1 22 ? -23.266 -18.219 -12.352 1 53.94 22 GLN B N 1
ATOM 1298 C CA . GLN B 1 22 ? -23.25 -16.828 -11.875 1 53.94 22 GLN B CA 1
ATOM 1299 C C . GLN B 1 22 ? -22.047 -16.594 -10.953 1 53.94 22 GLN B C 1
ATOM 1301 O O . GLN B 1 22 ? -21.969 -17.188 -9.875 1 53.94 22 GLN B O 1
ATOM 1306 N N . ARG B 1 23 ? -20.844 -16.25 -11.516 1 62.19 23 ARG B N 1
ATOM 1307 C CA . ARG B 1 23 ? -19.672 -15.82 -10.758 1 62.19 23 ARG B CA 1
ATOM 1308 C C . ARG B 1 23 ? -20 -14.617 -9.883 1 62.19 23 ARG B C 1
ATOM 1310 O O . ARG B 1 23 ? -20.609 -13.641 -10.359 1 62.19 23 ARG B O 1
ATOM 1317 N N . THR B 1 24 ? -20.25 -15.039 -8.562 1 68.31 24 THR B N 1
ATOM 1318 C CA . THR B 1 24 ? -20.469 -13.922 -7.652 1 68.31 24 THR B CA 1
ATOM 1319 C C . THR B 1 24 ? -19.141 -13.406 -7.098 1 68.31 24 THR B C 1
ATOM 1321 O O . THR B 1 24 ? -18.266 -14.188 -6.734 1 68.31 24 THR B O 1
ATOM 1324 N N . ILE B 1 25 ? -18.859 -12.07 -7.398 1 75.06 25 ILE B N 1
ATOM 1325 C CA . ILE B 1 25 ? -17.703 -11.398 -6.82 1 75.06 25 ILE B CA 1
ATOM 1326 C C . ILE B 1 25 ? -18.047 -10.891 -5.422 1 75.06 25 ILE B C 1
ATOM 1328 O O . ILE B 1 25 ? -19.062 -10.227 -5.227 1 75.06 25 ILE B O 1
ATOM 1332 N N . THR B 1 26 ? -17.359 -11.523 -4.465 1 77.94 26 THR B N 1
ATOM 1333 C CA . THR B 1 26 ? -17.484 -11.023 -3.1 1 77.94 26 THR B CA 1
ATOM 1334 C C . THR B 1 26 ? -16.266 -10.188 -2.709 1 77.94 26 THR B C 1
ATOM 1336 O O . THR B 1 26 ? -15.148 -10.477 -3.141 1 77.94 26 THR B O 1
ATOM 1339 N N . VAL B 1 27 ? -16.609 -9.055 -1.995 1 79 27 VAL B N 1
ATOM 1340 C CA . VAL B 1 27 ? -15.539 -8.164 -1.552 1 79 27 VAL B CA 1
ATOM 1341 C C . VAL B 1 27 ? -15.375 -8.266 -0.037 1 79 27 VAL B C 1
ATOM 1343 O O . VAL B 1 27 ? -16.359 -8.328 0.698 1 79 27 VAL B O 1
ATOM 1346 N N . ASN B 1 28 ? -14.164 -8.469 0.393 1 78.5 28 ASN B N 1
ATOM 1347 C CA . ASN B 1 28 ? -13.859 -8.375 1.816 1 78.5 28 ASN B CA 1
ATOM 1348 C C . ASN B 1 28 ? -13.672 -6.922 2.254 1 78.5 28 ASN B C 1
ATOM 1350 O O . ASN B 1 28 ? -12.656 -6.301 1.946 1 78.5 28 ASN B O 1
ATOM 1354 N N . PRO B 1 29 ? -14.633 -6.355 2.936 1 77.75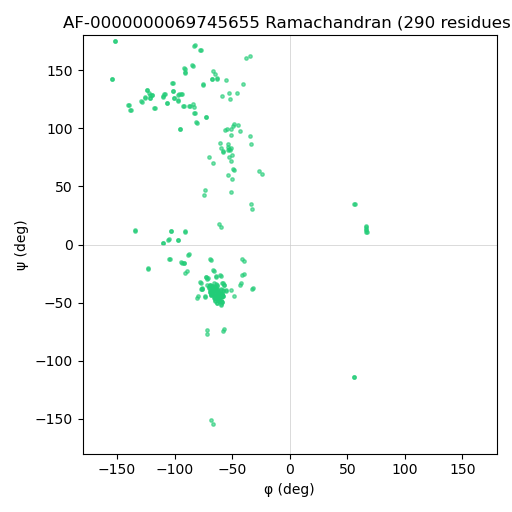 29 PRO B N 1
ATOM 1355 C CA . PRO B 1 29 ? -14.602 -4.922 3.244 1 77.75 29 PRO B CA 1
ATOM 1356 C C . PRO B 1 29 ? -13.469 -4.551 4.195 1 77.75 29 PRO B C 1
ATOM 1358 O O . PRO B 1 29 ? -13.07 -3.385 4.258 1 77.75 29 PRO B O 1
ATOM 1361 N N . ALA B 1 30 ? -12.984 -5.48 4.934 1 87.19 30 ALA B N 1
ATOM 1362 C CA . ALA B 1 30 ? -11.953 -5.18 5.93 1 87.19 30 ALA B CA 1
ATOM 1363 C C . ALA B 1 30 ? -10.562 -5.266 5.316 1 87.19 30 ALA B C 1
ATOM 1365 O O . ALA B 1 30 ? -9.586 -4.828 5.926 1 87.19 30 ALA B O 1
ATOM 1366 N N . HIS B 1 31 ? -10.453 -5.727 4.156 1 88.81 31 HIS B N 1
ATOM 1367 C CA . HIS B 1 31 ? -9.188 -6.07 3.525 1 88.81 31 HIS B CA 1
ATOM 1368 C C . HIS B 1 31 ? -8.266 -4.859 3.445 1 88.81 31 HIS B C 1
ATOM 1370 O O . HIS B 1 31 ? -7.105 -4.93 3.859 1 88.81 31 HIS B O 1
ATOM 1376 N N . MET B 1 32 ? -8.766 -3.795 2.98 1 91.94 32 MET B N 1
ATOM 1377 C CA . MET B 1 32 ? -7.93 -2.631 2.703 1 91.94 32 MET B CA 1
ATOM 1378 C C . MET B 1 32 ? -7.566 -1.899 3.992 1 91.94 32 MET B C 1
ATOM 1380 O O . MET B 1 32 ? -6.438 -1.428 4.148 1 91.94 32 MET B O 1
ATOM 1384 N N . GLY B 1 33 ? -8.547 -1.855 4.898 1 93.81 33 GLY B N 1
ATOM 1385 C CA . GLY B 1 33 ? -8.258 -1.255 6.191 1 93.81 33 GLY B CA 1
ATOM 1386 C C . GLY B 1 33 ? -7.191 -1.994 6.973 1 93.81 33 GLY B C 1
ATOM 1387 O O . GLY B 1 33 ? -6.277 -1.375 7.527 1 93.81 33 GLY B O 1
ATOM 1388 N N . LYS B 1 34 ? -7.281 -3.297 7.004 1 93.56 34 LYS B N 1
ATOM 1389 C CA . LYS B 1 34 ? -6.277 -4.113 7.676 1 93.56 34 LYS B CA 1
ATOM 1390 C C . LYS B 1 34 ? -4.91 -3.953 7.023 1 93.56 34 LYS B C 1
ATOM 1392 O O . LYS B 1 34 ? -3.891 -3.881 7.715 1 93.56 34 LYS B O 1
ATOM 1397 N N . ALA B 1 35 ? -4.938 -3.9 5.758 1 96.06 35 ALA B N 1
ATOM 1398 C CA . ALA B 1 35 ? -3.684 -3.73 5.031 1 96.06 35 ALA B CA 1
ATOM 1399 C C . ALA B 1 35 ? -2.994 -2.428 5.422 1 96.06 35 ALA B C 1
ATOM 1401 O O . ALA B 1 35 ? -1.784 -2.404 5.656 1 96.06 35 ALA B O 1
ATOM 1402 N N . PHE B 1 36 ? -3.721 -1.382 5.539 1 97.06 36 PHE B N 1
ATOM 1403 C CA . PHE B 1 36 ? -3.119 -0.098 5.879 1 97.06 36 PHE B CA 1
ATOM 1404 C C . PHE B 1 36 ? -2.609 -0.104 7.316 1 97.06 36 PHE B C 1
ATOM 1406 O O . PHE B 1 36 ? -1.602 0.534 7.625 1 97.06 36 PHE B O 1
ATOM 1413 N N . LYS B 1 37 ? -3.314 -0.795 8.188 1 97.38 37 LYS B N 1
ATOM 1414 C CA . LYS B 1 37 ? -2.797 -0.955 9.547 1 97.38 37 LYS B CA 1
ATOM 1415 C C . LYS B 1 37 ? -1.431 -1.633 9.531 1 97.38 37 LYS B C 1
ATOM 1417 O O . LYS B 1 37 ? -0.5 -1.175 10.203 1 97.38 37 LYS B O 1
ATOM 1422 N N . VAL B 1 38 ? -1.313 -2.633 8.758 1 97.75 38 VAL B N 1
ATOM 1423 C CA . VAL B 1 38 ? -0.051 -3.357 8.656 1 97.75 38 VAL B CA 1
ATOM 1424 C C . VAL B 1 38 ? 1.002 -2.473 7.996 1 97.75 38 VAL B C 1
ATOM 1426 O O . VAL B 1 38 ? 2.146 -2.408 8.453 1 97.75 38 VAL B O 1
ATOM 1429 N N . MET B 1 39 ? 0.646 -1.735 6.922 1 98.56 39 MET B N 1
ATOM 1430 C CA . MET B 1 39 ? 1.593 -0.83 6.277 1 98.56 39 MET B CA 1
ATOM 1431 C C . MET B 1 39 ? 2.121 0.202 7.266 1 98.56 39 MET B C 1
ATOM 1433 O O . MET B 1 39 ? 3.309 0.528 7.258 1 98.56 39 MET B O 1
ATOM 1437 N N . ASN B 1 40 ? 1.255 0.687 8.102 1 98.62 40 ASN B N 1
ATOM 1438 C CA . ASN B 1 40 ? 1.675 1.657 9.109 1 98.62 40 ASN B CA 1
ATOM 1439 C C . ASN B 1 40 ? 2.609 1.029 10.133 1 98.62 40 ASN B C 1
ATOM 1441 O O . ASN B 1 40 ? 3.557 1.671 10.594 1 98.62 40 ASN B O 1
ATOM 1445 N N . GLU B 1 41 ? 2.293 -0.164 10.477 1 98.75 41 GLU B N 1
ATOM 1446 C CA . GLU B 1 41 ? 3.182 -0.886 11.383 1 98.75 41 GLU B CA 1
ATOM 1447 C C . GLU B 1 41 ? 4.555 -1.099 10.758 1 98.75 41 GLU B C 1
ATOM 1449 O O . GLU B 1 41 ? 5.582 -0.905 11.414 1 98.75 41 GLU B O 1
ATOM 1454 N N . LEU B 1 42 ? 4.555 -1.495 9.562 1 98.75 42 LEU B N 1
ATOM 1455 C CA . LEU B 1 42 ? 5.82 -1.65 8.852 1 98.75 42 LEU B CA 1
ATOM 1456 C C . LEU B 1 42 ? 6.586 -0.334 8.812 1 98.75 42 LEU B C 1
ATOM 1458 O O . LEU B 1 42 ? 7.797 -0.311 9.039 1 98.75 42 LEU B O 1
ATOM 1462 N N . ARG B 1 43 ? 5.898 0.723 8.555 1 98.81 43 ARG B N 1
ATOM 1463 C CA . ARG B 1 43 ? 6.52 2.043 8.531 1 98.81 43 ARG B CA 1
ATOM 1464 C C . ARG B 1 43 ? 7.152 2.369 9.883 1 98.81 43 ARG B C 1
ATOM 1466 O O . ARG B 1 43 ? 8.297 2.828 9.945 1 98.81 43 ARG B O 1
ATOM 1473 N N . SER B 1 44 ? 6.391 2.158 10.93 1 98.5 44 SER B N 1
ATOM 1474 C CA . SER B 1 44 ? 6.863 2.488 12.273 1 98.5 44 SER B CA 1
ATOM 1475 C C . SER B 1 44 ? 8.117 1.701 12.625 1 98.5 44 SER B C 1
ATOM 1477 O O . SER B 1 44 ? 8.93 2.15 13.438 1 98.5 44 SER B O 1
ATOM 1479 N N . LYS B 1 45 ? 8.281 0.549 12.023 1 98.12 45 LYS B N 1
ATOM 1480 C CA . LYS B 1 45 ? 9.445 -0.306 12.25 1 98.12 45 LYS B CA 1
ATOM 1481 C C . LYS B 1 45 ? 10.508 -0.1 11.172 1 98.12 45 LYS B C 1
ATOM 1483 O O . LYS B 1 45 ? 11.516 -0.809 11.141 1 98.12 45 LYS B O 1
ATOM 1488 N N . GLN B 1 46 ? 10.211 0.843 10.312 1 98.19 46 GLN B N 1
ATOM 1489 C CA . GLN B 1 46 ? 11.094 1.176 9.195 1 98.19 46 GLN B CA 1
ATOM 1490 C C . GLN B 1 46 ? 11.375 -0.051 8.328 1 98.19 46 GLN B C 1
ATOM 1492 O O . GLN B 1 46 ? 12.492 -0.227 7.84 1 98.19 46 GLN B O 1
ATOM 1497 N N . LEU B 1 47 ? 10.359 -0.937 8.195 1 98.38 47 LEU B N 1
ATOM 1498 C CA . LEU B 1 47 ? 10.461 -2.119 7.344 1 98.38 47 LEU B CA 1
ATOM 1499 C C . LEU B 1 47 ? 9.891 -1.838 5.957 1 98.38 47 LEU B C 1
ATOM 1501 O O . LEU B 1 47 ? 8.797 -1.278 5.828 1 98.38 47 LEU B O 1
ATOM 1505 N N . LEU B 1 48 ? 10.672 -2.166 4.895 1 98.06 48 LEU B N 1
ATOM 1506 C CA . LEU B 1 48 ? 10.336 -2.057 3.48 1 98.06 48 LEU B CA 1
ATOM 1507 C C . LEU B 1 48 ? 10.195 -0.594 3.068 1 98.06 48 LEU B C 1
ATOM 1509 O O . LEU B 1 48 ? 9.602 -0.292 2.027 1 98.06 48 LEU B O 1
ATOM 1513 N N . CYS B 1 49 ? 10.602 0.316 3.924 1 98.56 49 CYS B N 1
ATOM 1514 C CA . CYS B 1 49 ? 10.609 1.724 3.543 1 98.56 49 CYS B CA 1
ATOM 1515 C C . CYS B 1 49 ? 11.656 1.99 2.467 1 98.56 49 CYS B C 1
ATOM 1517 O O . CYS B 1 49 ? 12.75 1.432 2.51 1 98.56 49 CYS B O 1
ATOM 1519 N N . ASP B 1 50 ? 11.266 2.893 1.542 1 98.38 50 ASP B N 1
ATOM 1520 C CA . ASP B 1 50 ? 12.188 3.105 0.431 1 98.38 50 ASP B CA 1
ATOM 1521 C C . ASP B 1 50 ? 12.367 4.594 0.139 1 98.38 50 ASP B C 1
ATOM 1523 O O . ASP B 1 5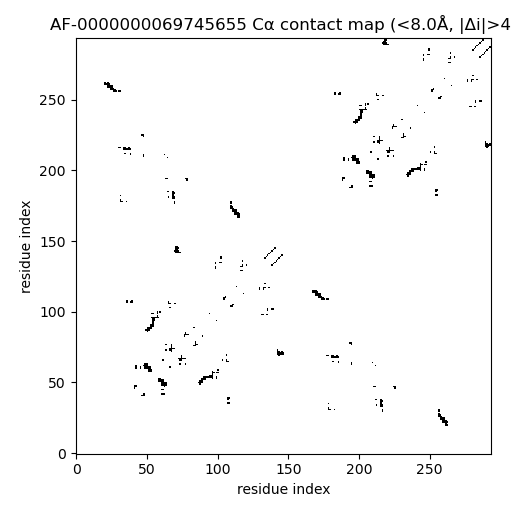0 ? 12.922 4.969 -0.894 1 98.38 50 ASP B O 1
ATOM 1527 N N . VAL B 1 51 ? 11.898 5.453 1.027 1 98.5 51 VAL B N 1
ATOM 1528 C CA . VAL B 1 51 ? 12.133 6.883 0.873 1 98.5 51 VAL B CA 1
ATOM 1529 C C . VAL B 1 51 ? 12.094 7.566 2.238 1 98.5 51 VAL B C 1
ATOM 1531 O O . VAL B 1 51 ? 11.32 7.168 3.115 1 98.5 51 VAL B O 1
ATOM 1534 N N . MET B 1 52 ? 12.906 8.492 2.447 1 98.69 52 MET B N 1
ATOM 1535 C CA . MET B 1 52 ? 12.875 9.391 3.594 1 98.69 52 MET B CA 1
ATOM 1536 C C . MET B 1 52 ? 12.391 10.781 3.182 1 98.69 52 MET B C 1
ATOM 1538 O O . MET B 1 52 ? 12.961 11.406 2.291 1 98.69 52 MET B O 1
ATOM 1542 N N . ILE B 1 53 ? 11.312 11.281 3.775 1 97.19 53 ILE B N 1
ATOM 1543 C CA . ILE B 1 53 ? 10.781 12.609 3.498 1 97.19 53 ILE B CA 1
ATOM 1544 C C . ILE B 1 53 ? 11.195 13.578 4.602 1 97.19 53 ILE B C 1
ATOM 1546 O O . ILE B 1 53 ? 11.047 13.273 5.789 1 97.19 53 ILE B O 1
ATOM 1550 N N . VAL B 1 54 ? 11.68 14.688 4.164 1 97.75 54 VAL B N 1
ATOM 1551 C CA . VAL B 1 54 ? 12.258 15.617 5.125 1 97.75 54 VAL B CA 1
ATOM 1552 C C . VAL B 1 54 ? 11.57 16.969 5.012 1 97.75 54 VAL B C 1
ATOM 1554 O O . VAL B 1 54 ? 11.312 17.453 3.904 1 97.75 54 VAL B O 1
ATOM 1557 N N . ALA B 1 55 ? 11.195 17.547 6.129 1 94.81 55 ALA B N 1
ATOM 1558 C CA . ALA B 1 55 ? 10.766 18.938 6.258 1 94.81 55 ALA B CA 1
ATOM 1559 C C . ALA B 1 55 ? 11.344 19.578 7.512 1 94.81 55 ALA B C 1
ATOM 1561 O O . ALA B 1 55 ? 11.078 19.141 8.633 1 94.81 55 ALA B O 1
ATOM 1562 N N . GLU B 1 56 ? 12.148 20.547 7.238 1 94.88 56 GLU B N 1
ATOM 1563 C CA . GLU B 1 56 ? 12.859 21.203 8.336 1 94.88 56 GLU B CA 1
ATOM 1564 C C . GLU B 1 56 ? 13.656 20.188 9.156 1 94.88 56 GLU B C 1
ATOM 1566 O O . GLU B 1 56 ? 14.555 19.531 8.625 1 94.88 56 GLU B O 1
ATOM 1571 N N . ASP B 1 57 ? 13.281 19.969 10.453 1 95.31 57 ASP B N 1
ATOM 1572 C CA . ASP B 1 57 ? 14.078 19.109 11.328 1 95.31 57 ASP B CA 1
ATOM 1573 C C . ASP B 1 57 ? 13.414 17.734 11.492 1 95.31 57 ASP B C 1
ATOM 1575 O O . ASP B 1 57 ? 13.836 16.938 12.32 1 95.31 57 ASP B O 1
ATOM 1579 N N . VAL B 1 58 ? 12.438 17.516 10.672 1 97.31 58 VAL B N 1
ATOM 1580 C CA . VAL B 1 58 ? 11.711 16.266 10.773 1 97.31 58 VAL B CA 1
ATOM 1581 C C . VAL B 1 58 ? 12.023 15.375 9.57 1 97.31 58 VAL B C 1
ATOM 1583 O O . VAL B 1 58 ? 11.984 15.844 8.43 1 97.31 58 VAL B O 1
ATOM 1586 N N . GLU B 1 59 ? 12.422 14.172 9.891 1 98.38 59 GLU B N 1
ATOM 1587 C CA . GLU B 1 59 ? 12.688 13.148 8.883 1 98.38 59 GLU B CA 1
ATOM 1588 C C . GLU B 1 59 ? 11.789 11.93 9.086 1 98.38 59 GLU B C 1
ATOM 1590 O O . GLU B 1 59 ? 11.766 11.344 10.172 1 98.38 59 GLU B O 1
ATOM 1595 N N . ILE B 1 60 ? 11.086 11.516 7.953 1 98.44 60 ILE B N 1
ATOM 1596 C CA . ILE B 1 60 ? 10.148 10.406 8.086 1 98.44 60 ILE B CA 1
ATOM 1597 C C . ILE B 1 60 ? 10.43 9.367 7.008 1 98.44 60 ILE B C 1
ATOM 1599 O O . ILE B 1 60 ? 10.445 9.68 5.816 1 98.44 60 ILE B O 1
ATOM 1603 N N . GLU B 1 61 ? 10.688 8.117 7.426 1 98.75 61 GLU B N 1
ATOM 1604 C CA . GLU B 1 61 ? 10.734 6.988 6.496 1 98.75 61 GLU B CA 1
ATOM 1605 C C . GLU B 1 61 ? 9.336 6.57 6.062 1 98.75 61 GLU B C 1
ATOM 1607 O O . GLU B 1 61 ? 8.414 6.527 6.879 1 98.75 61 GLU B O 1
ATOM 1612 N N . ALA B 1 62 ? 9.219 6.293 4.777 1 98.69 62 ALA B N 1
ATOM 1613 C CA . ALA B 1 62 ? 7.906 5.902 4.258 1 98.69 62 ALA B CA 1
ATOM 1614 C C . ALA B 1 62 ? 8.047 4.992 3.041 1 98.69 62 ALA B C 1
ATOM 1616 O O . ALA B 1 62 ? 9.164 4.652 2.639 1 98.69 62 ALA B O 1
ATOM 1617 N N . HIS B 1 63 ? 7 4.52 2.568 1 98.81 63 HIS B N 1
ATOM 1618 C CA . HIS B 1 63 ? 6.918 3.705 1.361 1 98.81 63 HIS B CA 1
ATOM 1619 C C . HIS B 1 63 ? 6.457 4.535 0.168 1 98.81 63 HIS B C 1
ATOM 1621 O O . HIS B 1 63 ? 5.375 5.121 0.196 1 98.81 63 HIS B O 1
ATOM 1627 N N . ARG B 1 64 ? 7.227 4.516 -0.924 1 98.44 64 ARG B N 1
ATOM 1628 C CA . ARG B 1 64 ? 6.887 5.316 -2.096 1 98.44 64 ARG B CA 1
ATOM 1629 C C . ARG B 1 64 ? 5.508 4.949 -2.631 1 98.44 64 ARG B C 1
ATOM 1631 O O . ARG B 1 64 ? 4.703 5.832 -2.938 1 98.44 64 ARG B O 1
ATOM 1638 N N . VAL B 1 65 ? 5.203 3.641 -2.719 1 98.75 65 VAL B N 1
ATOM 1639 C CA . VAL B 1 65 ? 3.963 3.205 -3.352 1 98.75 65 VAL B CA 1
ATOM 1640 C C . VAL B 1 65 ? 2.77 3.652 -2.512 1 98.75 65 VAL B C 1
ATOM 1642 O O . VAL B 1 65 ? 1.718 4.004 -3.053 1 98.75 65 VAL B O 1
ATOM 1645 N N . VAL B 1 66 ? 2.852 3.643 -1.161 1 98.5 66 VAL B N 1
ATOM 1646 C CA . VAL B 1 66 ? 1.766 4.078 -0.289 1 98.5 66 VAL B CA 1
ATOM 1647 C C . VAL B 1 66 ? 1.565 5.586 -0.428 1 98.5 66 VAL B C 1
ATOM 1649 O O . VAL B 1 66 ? 0.437 6.059 -0.586 1 98.5 66 VAL B O 1
ATOM 1652 N N . LEU B 1 67 ? 2.66 6.355 -0.453 1 96.69 67 LEU B N 1
ATOM 1653 C CA . LEU B 1 67 ? 2.572 7.801 -0.65 1 96.69 67 LEU B CA 1
ATOM 1654 C C . LEU B 1 67 ? 1.951 8.125 -2.004 1 96.69 67 LEU B C 1
ATOM 1656 O O . LEU B 1 67 ? 1.029 8.938 -2.09 1 96.69 67 LEU B O 1
ATOM 1660 N N . ALA B 1 68 ? 2.402 7.43 -3.053 1 96.81 68 ALA B N 1
ATOM 1661 C CA . ALA B 1 68 ? 1.926 7.664 -4.414 1 96.81 68 ALA B CA 1
ATOM 1662 C C . ALA B 1 68 ? 0.447 7.312 -4.547 1 96.81 68 ALA B C 1
ATOM 1664 O O . ALA B 1 68 ? -0.297 7.984 -5.262 1 96.81 68 ALA B O 1
ATOM 1665 N N . ALA B 1 69 ? 0.05 6.297 -3.867 1 97.25 69 ALA B N 1
ATOM 1666 C CA . ALA B 1 69 ? -1.318 5.801 -3.984 1 97.25 69 ALA B CA 1
ATOM 1667 C C . ALA B 1 69 ? -2.303 6.738 -3.295 1 97.25 69 ALA B C 1
ATOM 1669 O O . ALA B 1 69 ? -3.477 6.805 -3.672 1 97.25 69 ALA B O 1
ATOM 1670 N N . CYS B 1 70 ? -1.837 7.445 -2.285 1 94 70 CYS B N 1
ATOM 1671 C CA . CYS B 1 70 ? -2.748 8.203 -1.435 1 94 70 CYS B CA 1
ATOM 1672 C C . CYS B 1 70 ? -2.676 9.695 -1.751 1 94 70 CYS B C 1
ATOM 1674 O O . CYS B 1 70 ? -3.504 10.477 -1.279 1 94 70 CYS B O 1
ATOM 1676 N N . SER B 1 71 ? -1.685 10.109 -2.51 1 92.38 71 SER B N 1
ATOM 1677 C CA . SER B 1 71 ? -1.478 11.523 -2.799 1 92.38 71 SER B CA 1
ATOM 1678 C C . SER B 1 71 ? -1.079 11.742 -4.254 1 92.38 71 SER B C 1
ATOM 1680 O O . SER B 1 71 ? -0.027 11.266 -4.691 1 92.38 71 SER B O 1
ATOM 1682 N N . PRO B 1 72 ? -1.8 12.461 -5.035 1 91.62 72 PRO B N 1
ATOM 1683 C CA . PRO B 1 72 ? -1.417 12.781 -6.414 1 91.62 72 PRO B CA 1
ATOM 1684 C C . PRO B 1 72 ? -0.06 13.477 -6.5 1 91.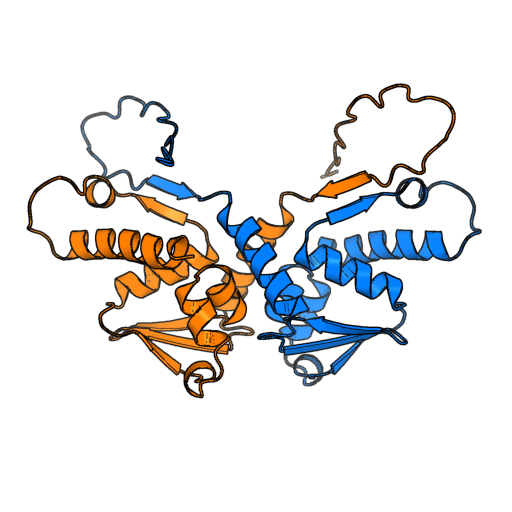62 72 PRO B C 1
ATOM 1686 O O . PRO B 1 72 ? 0.671 13.289 -7.477 1 91.62 72 PRO B O 1
ATOM 1689 N N . TYR B 1 73 ? 0.27 14.297 -5.539 1 88.94 73 TYR B N 1
ATOM 1690 C CA . TYR B 1 73 ? 1.561 14.969 -5.488 1 88.94 73 TYR B CA 1
ATOM 1691 C C . TYR B 1 73 ? 2.703 13.961 -5.434 1 88.94 73 TYR B C 1
ATOM 1693 O O . TYR B 1 73 ? 3.625 14.016 -6.25 1 88.94 73 TYR B O 1
ATOM 1701 N N . PHE B 1 74 ? 2.621 13.055 -4.531 1 93.5 74 PHE B N 1
ATOM 1702 C CA . PHE B 1 74 ? 3.672 12.055 -4.406 1 93.5 74 PHE B CA 1
ATOM 1703 C C . PHE B 1 74 ? 3.629 11.07 -5.57 1 93.5 74 PHE B C 1
ATOM 1705 O O . PHE B 1 74 ? 4.668 10.578 -6.008 1 93.5 74 PHE B O 1
ATOM 1712 N N . CYS B 1 75 ? 2.416 10.836 -6.145 1 94.94 75 CYS B N 1
ATOM 1713 C CA . CYS B 1 75 ? 2.312 9.977 -7.316 1 94.94 75 CYS B CA 1
ATOM 1714 C C . CYS B 1 75 ? 3.109 10.555 -8.484 1 94.94 75 CYS B C 1
ATOM 1716 O O . CYS B 1 75 ? 3.932 9.852 -9.078 1 94.94 75 CYS B O 1
ATOM 1718 N N . ALA B 1 76 ? 2.926 11.805 -8.742 1 92.81 76 ALA B N 1
ATOM 1719 C CA . ALA B 1 76 ? 3.65 12.477 -9.82 1 92.81 76 ALA B CA 1
ATOM 1720 C C . ALA B 1 76 ? 5.152 12.484 -9.547 1 92.81 76 ALA B C 1
ATOM 1722 O O . ALA B 1 76 ? 5.957 12.273 -10.453 1 92.81 76 ALA B O 1
ATOM 1723 N N . MET B 1 77 ? 5.496 12.664 -8.344 1 92.56 77 MET B N 1
ATOM 1724 C CA . MET B 1 77 ? 6.898 12.758 -7.949 1 92.56 77 MET B CA 1
ATOM 1725 C C . MET B 1 77 ? 7.609 11.43 -8.156 1 92.56 77 MET B C 1
ATOM 1727 O O . MET B 1 77 ? 8.719 11.383 -8.688 1 92.56 77 MET B O 1
ATOM 1731 N N . PHE B 1 78 ? 6.961 10.359 -7.793 1 97 78 PHE B N 1
ATOM 1732 C CA . PHE B 1 78 ? 7.66 9.078 -7.73 1 97 78 PHE B CA 1
ATOM 1733 C C . PHE B 1 78 ? 7.5 8.312 -9.031 1 97 78 PHE B C 1
ATOM 1735 O O . PHE B 1 78 ? 8.211 7.332 -9.273 1 97 78 PHE B O 1
ATOM 1742 N N . THR B 1 79 ? 6.594 8.664 -9.844 1 96.69 79 THR B N 1
ATOM 1743 C CA . THR B 1 79 ? 6.391 7.93 -11.086 1 96.69 79 THR B CA 1
ATOM 1744 C C . THR B 1 79 ? 6.93 8.719 -12.273 1 96.69 79 THR B C 1
ATOM 1746 O O . THR B 1 79 ? 6.773 8.305 -13.422 1 96.69 79 THR B O 1
ATOM 1749 N N . GLY B 1 80 ? 7.508 9.773 -11.992 1 92.38 80 GLY B N 1
ATOM 1750 C CA . GLY B 1 80 ? 8.117 10.57 -13.047 1 92.38 80 GLY B CA 1
ATOM 1751 C C . GLY B 1 80 ? 9.445 10.016 -13.523 1 92.38 80 GLY B C 1
ATOM 1752 O O . GLY B 1 80 ? 10.008 9.117 -12.891 1 92.38 80 GLY B O 1
ATOM 1753 N N . ASP B 1 81 ? 9.961 10.5 -14.633 1 89.75 81 ASP B N 1
ATOM 1754 C CA . ASP B 1 81 ? 11.188 10.016 -15.258 1 89.75 81 ASP B CA 1
ATOM 1755 C C . ASP B 1 81 ? 12.406 10.781 -14.75 1 89.75 81 ASP B C 1
ATOM 1757 O O . ASP B 1 81 ? 13.539 10.508 -15.156 1 89.75 81 ASP B O 1
ATOM 1761 N N . MET B 1 82 ? 12.203 11.523 -13.727 1 85.94 82 MET B N 1
ATOM 1762 C CA . MET B 1 82 ? 13.297 12.367 -13.25 1 85.94 82 MET B CA 1
ATOM 1763 C C . MET B 1 82 ? 14.125 11.641 -12.188 1 85.94 82 MET B C 1
ATOM 1765 O O . MET B 1 82 ? 13.586 10.852 -11.414 1 85.94 82 MET B O 1
ATOM 1769 N N . SER B 1 83 ? 15.375 11.961 -12.078 1 88.06 83 SER B N 1
ATOM 1770 C CA . SER B 1 83 ? 16.281 11.383 -11.094 1 88.06 83 SER B CA 1
ATOM 1771 C C . SER B 1 83 ? 15.789 11.625 -9.672 1 88.06 83 SER B C 1
ATOM 1773 O O . SER B 1 83 ? 15.945 10.766 -8.805 1 88.06 83 SER B O 1
ATOM 1775 N N . GLU B 1 84 ? 15.172 12.727 -9.516 1 82.5 84 GLU B N 1
ATOM 1776 C CA . GLU B 1 84 ? 14.688 13.125 -8.195 1 82.5 84 GLU B CA 1
ATOM 1777 C C . GLU B 1 84 ? 13.625 12.156 -7.684 1 82.5 84 GLU B C 1
ATOM 1779 O O . GLU B 1 84 ? 13.461 11.984 -6.473 1 82.5 84 GLU B O 1
ATOM 1784 N N . SER B 1 85 ? 12.977 11.578 -8.688 1 88.12 85 SER B N 1
ATOM 1785 C CA . SER B 1 85 ? 11.914 10.648 -8.32 1 88.12 85 SER B CA 1
ATOM 1786 C C . SER B 1 85 ? 12.484 9.383 -7.688 1 88.12 85 SER B C 1
ATOM 1788 O O . SER B 1 85 ? 11.773 8.648 -7 1 88.12 85 SER B O 1
ATOM 1790 N N . LYS B 1 86 ? 13.766 9.227 -7.82 1 93.5 86 LYS B N 1
ATOM 1791 C CA . LYS B 1 86 ? 14.398 8 -7.336 1 93.5 86 LYS B CA 1
ATOM 1792 C C . LYS B 1 86 ? 15.266 8.281 -6.113 1 93.5 86 LYS B C 1
ATOM 1794 O O . LYS B 1 86 ? 15.844 7.363 -5.535 1 93.5 86 LYS B O 1
ATOM 1799 N N . ALA B 1 87 ? 15.273 9.508 -5.719 1 95.75 87 ALA B N 1
ATOM 1800 C CA . ALA B 1 87 ? 16.109 9.883 -4.582 1 95.75 87 ALA B CA 1
ATOM 1801 C C . ALA B 1 87 ? 15.656 9.172 -3.311 1 95.75 87 ALA B C 1
ATOM 1803 O O . ALA B 1 87 ? 14.461 9.023 -3.068 1 95.75 87 ALA B O 1
ATOM 1804 N N . LYS B 1 88 ? 16.609 8.812 -2.504 1 97.06 88 LYS B N 1
ATOM 1805 C CA . LYS B 1 88 ? 16.312 8.125 -1.255 1 97.06 88 LYS B CA 1
ATOM 1806 C C . LYS B 1 88 ? 15.812 9.094 -0.191 1 97.06 88 LYS B C 1
ATOM 1808 O O . LYS B 1 88 ? 15.117 8.688 0.747 1 97.06 88 LYS B O 1
ATOM 1813 N N . LYS B 1 89 ? 16.328 10.258 -0.296 1 97.5 89 LYS B N 1
ATOM 1814 C CA . LYS B 1 89 ? 15.93 11.32 0.629 1 97.5 89 LYS B CA 1
ATOM 1815 C C . LYS B 1 89 ? 15.359 12.523 -0.121 1 97.5 89 LYS B C 1
ATOM 1817 O O . LYS B 1 89 ? 16 13.055 -1.025 1 97.5 89 LYS B O 1
ATOM 1822 N N . ILE B 1 90 ? 14.164 12.953 0.228 1 96.38 90 ILE B N 1
ATOM 1823 C CA . ILE B 1 90 ? 13.477 14.039 -0.464 1 96.38 90 ILE B CA 1
ATOM 1824 C C . ILE B 1 90 ? 13.078 15.117 0.538 1 96.38 90 ILE B C 1
ATOM 1826 O O . ILE B 1 90 ? 12.398 14.836 1.523 1 96.38 90 ILE B O 1
ATOM 1830 N N . GLU B 1 91 ? 13.469 16.312 0.26 1 95.75 91 GLU B N 1
ATOM 1831 C CA . GLU B 1 91 ? 13.086 17.453 1.093 1 95.75 91 GLU B CA 1
ATOM 1832 C C . GLU B 1 91 ? 11.875 18.172 0.511 1 95.75 91 GLU B C 1
ATOM 1834 O O . GLU B 1 91 ? 11.875 18.547 -0.665 1 95.75 91 GLU B O 1
ATOM 1839 N N . ILE B 1 92 ? 10.922 18.25 1.31 1 90.19 92 ILE B N 1
ATOM 1840 C CA . ILE B 1 92 ? 9.766 19.062 0.934 1 90.19 92 ILE B CA 1
ATOM 1841 C C . ILE B 1 92 ? 9.938 20.484 1.454 1 90.19 92 ILE B C 1
ATOM 1843 O O . ILE B 1 92 ? 9.93 20.703 2.666 1 90.19 92 ILE B O 1
ATOM 1847 N N . LYS B 1 93 ? 9.953 21.344 0.527 1 90.12 93 LYS B N 1
ATOM 1848 C CA . LYS B 1 93 ? 10.18 22.75 0.884 1 90.12 93 LYS B CA 1
ATOM 1849 C C . LYS B 1 93 ? 8.883 23.422 1.301 1 90.12 93 LYS B C 1
ATOM 1851 O O . LYS B 1 93 ? 7.793 22.969 0.942 1 90.12 93 LYS B O 1
ATOM 1856 N N . ASP B 1 94 ? 8.891 24.438 2.098 1 84.56 94 ASP B N 1
ATOM 1857 C CA . ASP B 1 94 ? 7.785 25.297 2.496 1 84.56 94 ASP B CA 1
ATOM 1858 C C . ASP B 1 94 ? 6.766 24.531 3.332 1 84.56 94 ASP B C 1
ATOM 1860 O O . ASP B 1 94 ? 5.582 24.875 3.355 1 84.56 94 ASP B O 1
ATOM 1864 N N . VAL B 1 95 ? 7.113 23.406 3.812 1 85.62 95 VAL B N 1
ATOM 1865 C CA . VAL B 1 95 ? 6.309 22.641 4.754 1 85.62 95 VAL B CA 1
ATOM 1866 C C . VAL B 1 95 ? 7.09 22.406 6.043 1 85.62 95 VAL B C 1
ATOM 1868 O O . VAL B 1 95 ? 8.281 22.094 6.008 1 85.62 95 VAL B O 1
ATOM 1871 N N . ASP B 1 96 ? 6.457 22.734 7.176 1 88.5 96 ASP B N 1
ATOM 1872 C CA . ASP B 1 96 ? 7.164 22.484 8.43 1 88.5 96 ASP B CA 1
ATOM 1873 C C . ASP B 1 96 ? 7.023 21.031 8.859 1 88.5 96 ASP B C 1
ATOM 1875 O O . ASP B 1 96 ? 6.223 20.281 8.289 1 88.5 96 ASP B O 1
ATOM 1879 N N . GLY B 1 97 ? 7.777 20.641 9.914 1 92.56 97 GLY B N 1
ATOM 1880 C CA . GLY B 1 97 ? 7.832 19.25 10.367 1 92.56 97 GLY B CA 1
ATOM 1881 C C . GLY B 1 97 ? 6.512 18.75 10.914 1 92.56 97 GLY B C 1
ATOM 1882 O O . GLY B 1 97 ? 6.133 17.609 10.688 1 92.56 97 GLY B O 1
ATOM 1883 N N . GLN B 1 98 ? 5.844 19.547 11.648 1 88.62 98 GLN B N 1
ATOM 1884 C CA . GLN B 1 98 ? 4.562 19.156 12.219 1 88.62 98 GLN B CA 1
ATOM 1885 C C . GLN B 1 98 ? 3.539 18.859 11.133 1 88.62 98 GLN B C 1
ATOM 1887 O O . GLN B 1 98 ? 2.809 17.859 11.211 1 88.62 98 GLN B O 1
ATOM 1892 N N . THR B 1 99 ? 3.514 19.672 10.102 1 86.94 99 THR B N 1
ATOM 1893 C CA . THR B 1 99 ? 2.615 19.484 8.969 1 86.94 99 THR B CA 1
ATOM 1894 C C . THR B 1 99 ? 2.951 18.203 8.219 1 86.94 99 THR B C 1
ATOM 1896 O O . THR B 1 99 ? 2.059 17.422 7.875 1 86.94 99 THR B O 1
ATOM 1899 N N . LEU B 1 100 ? 4.242 18 7.988 1 91.94 100 LEU B N 1
ATOM 1900 C CA . LEU B 1 100 ? 4.66 16.766 7.312 1 91.94 100 LEU B CA 1
ATOM 1901 C C . LEU B 1 100 ? 4.211 15.539 8.086 1 91.94 100 LEU B C 1
ATOM 1903 O O . LEU B 1 100 ? 3.674 14.594 7.508 1 91.94 100 LEU B O 1
ATOM 1907 N N . SER B 1 101 ? 4.395 15.594 9.359 1 92.94 101 SER B N 1
ATOM 1908 C CA . SER B 1 101 ? 4.023 14.461 10.211 1 92.94 101 SER B CA 1
ATOM 1909 C C . SER B 1 101 ? 2.529 14.172 10.117 1 92.94 101 SER B C 1
ATOM 1911 O O . SER B 1 101 ? 2.127 13.008 9.984 1 92.94 101 SER B O 1
ATOM 1913 N N . LYS B 1 102 ? 1.673 15.195 10.141 1 88.56 102 LYS B N 1
ATOM 1914 C CA . LYS B 1 102 ? 0.225 15.039 10.039 1 88.56 102 LYS B CA 1
ATOM 1915 C C . LYS B 1 102 ? -0.175 14.477 8.68 1 88.56 102 LYS B C 1
ATOM 1917 O O . LYS B 1 102 ? -1.093 13.656 8.586 1 88.56 102 LYS B O 1
ATOM 1922 N N . LEU B 1 103 ? 0.537 14.969 7.672 1 89.81 103 LEU B N 1
ATOM 1923 C CA . LEU B 1 103 ? 0.259 14.508 6.32 1 89.81 103 LEU B CA 1
ATOM 1924 C C . LEU B 1 103 ? 0.548 13.016 6.188 1 89.81 103 LEU B C 1
ATOM 1926 O O . LEU B 1 103 ? -0.294 12.25 5.703 1 89.81 103 LEU B O 1
ATOM 1930 N N . ILE B 1 104 ? 1.739 12.617 6.621 1 94.81 104 ILE B N 1
ATOM 1931 C CA . ILE B 1 104 ? 2.139 11.219 6.508 1 94.81 104 ILE B CA 1
ATOM 1932 C C . ILE B 1 104 ? 1.238 10.352 7.383 1 94.81 104 ILE B C 1
ATOM 1934 O O . ILE B 1 104 ? 0.807 9.273 6.965 1 94.81 104 ILE B O 1
ATOM 1938 N N . ASP B 1 105 ? 0.883 10.836 8.562 1 93.25 105 ASP B N 1
ATOM 1939 C CA . ASP B 1 105 ? -0.036 10.109 9.43 1 93.25 105 ASP B CA 1
ATOM 1940 C C . ASP B 1 105 ? -1.389 9.906 8.75 1 93.25 105 ASP B C 1
ATOM 1942 O O . ASP B 1 105 ? -1.959 8.812 8.805 1 93.25 105 ASP B O 1
ATOM 1946 N N . TYR B 1 106 ? -1.83 10.922 8.125 1 89.69 106 TYR B N 1
ATOM 1947 C CA . TYR B 1 106 ? -3.109 10.812 7.434 1 89.69 106 TYR B CA 1
ATOM 1948 C C . TYR B 1 106 ? -3.045 9.766 6.328 1 89.69 106 TYR B C 1
ATOM 1950 O O . TYR B 1 106 ? -3.969 8.961 6.168 1 89.69 106 TYR B O 1
ATOM 1958 N N . ILE B 1 107 ? -1.992 9.82 5.609 1 94.31 107 ILE B N 1
ATOM 1959 C CA . ILE B 1 107 ? -1.826 8.906 4.488 1 94.31 107 ILE B CA 1
ATOM 1960 C C . ILE B 1 107 ? -1.968 7.465 4.973 1 94.31 107 ILE B C 1
ATOM 1962 O O . ILE B 1 107 ? -2.672 6.66 4.359 1 94.31 107 ILE B O 1
ATOM 1966 N N . TYR B 1 108 ? -1.443 7.164 6.117 1 96.5 108 TYR B N 1
ATOM 1967 C CA . TYR B 1 108 ? -1.394 5.777 6.57 1 96.5 108 TYR B CA 1
ATOM 1968 C C . TYR B 1 108 ? -2.619 5.434 7.41 1 96.5 108 TYR B C 1
ATOM 1970 O O . TYR B 1 108 ? -2.951 4.258 7.586 1 96.5 108 TYR B O 1
ATOM 1978 N N . THR B 1 109 ? -3.377 6.418 7.902 1 93.44 109 THR B N 1
ATOM 1979 C CA . THR B 1 109 ? -4.41 6.098 8.883 1 93.44 109 THR B CA 1
ATOM 1980 C C . THR B 1 109 ? -5.777 6.566 8.391 1 93.44 109 THR B C 1
ATOM 1982 O O . THR B 1 109 ? -6.809 6.133 8.914 1 93.44 109 THR B O 1
ATOM 1985 N N . ALA B 1 110 ? -5.828 7.473 7.492 1 88.25 110 ALA B N 1
ATOM 1986 C CA . ALA B 1 110 ? -7.051 8.109 6.996 1 88.25 110 ALA B CA 1
ATOM 1987 C C . ALA B 1 110 ? -7.715 8.945 8.086 1 88.25 110 ALA B C 1
ATOM 1989 O O . ALA B 1 110 ? -8.906 9.25 8 1 88.25 110 ALA B O 1
ATOM 1990 N N . GLU B 1 111 ? -6.988 9.188 9.141 1 83 111 GLU B N 1
ATOM 1991 C CA . GLU B 1 111 ? -7.531 9.977 10.242 1 83 111 GLU B CA 1
ATOM 1992 C C . GLU B 1 111 ? -7.105 11.438 10.133 1 83 111 GLU B C 1
ATOM 1994 O O . GLU B 1 111 ? -5.93 11.734 9.898 1 83 111 GLU B O 1
ATOM 1999 N N . ILE B 1 112 ? -8.102 12.328 10.219 1 74.06 112 ILE B N 1
ATOM 2000 C CA . ILE B 1 112 ? -7.852 13.766 10.219 1 74.06 112 ILE B CA 1
ATOM 2001 C C . ILE B 1 112 ? -8.312 14.367 11.539 1 74.06 112 ILE B C 1
ATOM 2003 O O . ILE B 1 112 ? -9.438 14.141 11.977 1 74.06 112 ILE B O 1
ATOM 2007 N N . GLU B 1 113 ? -7.453 14.906 12.273 1 73.06 113 GLU B N 1
ATOM 2008 C CA . GLU B 1 113 ? -7.848 15.625 13.484 1 73.06 113 GLU B CA 1
ATOM 2009 C C . GLU B 1 113 ? -8.516 16.953 13.141 1 73.06 113 GLU B C 1
ATOM 2011 O O . GLU B 1 113 ? -7.914 17.812 12.492 1 73.06 113 GLU B O 1
ATOM 2016 N N . VAL B 1 114 ? -9.883 17 13.406 1 64.19 114 VAL B N 1
ATOM 2017 C CA . VAL B 1 114 ? -10.586 18.25 13.172 1 64.19 114 VAL B CA 1
ATOM 2018 C C . VAL B 1 114 ? -10.688 19.047 14.469 1 64.19 114 VAL B C 1
ATOM 2020 O O . VAL B 1 114 ? -11.164 18.531 15.484 1 64.19 114 VAL B O 1
ATOM 2023 N N . THR B 1 115 ? -9.945 19.859 14.609 1 61.44 115 THR B N 1
ATOM 2024 C CA . THR B 1 115 ? -10.07 20.75 15.75 1 61.44 115 THR B CA 1
ATOM 2025 C C . THR B 1 115 ? -10.906 21.969 15.398 1 61.44 115 THR B C 1
ATOM 2027 O O . THR B 1 115 ? -11.133 22.25 14.219 1 61.44 115 THR B O 1
ATOM 2030 N N . GLU B 1 116 ? -11.586 22.469 16.344 1 55.88 116 GLU B N 1
ATOM 2031 C CA . GLU B 1 116 ? -12.344 23.703 16.172 1 55.88 116 GLU B CA 1
ATOM 2032 C C . GLU B 1 116 ? -11.531 24.75 15.398 1 55.88 116 GLU B C 1
ATOM 2034 O O . GLU B 1 116 ? -12.086 25.547 14.648 1 55.88 116 GLU B O 1
ATOM 2039 N N . GLU B 1 117 ? -10.297 24.75 15.609 1 53.53 117 GLU B N 1
ATOM 2040 C CA . GLU B 1 117 ? -9.414 25.688 14.93 1 53.53 117 GLU B CA 1
ATOM 2041 C C . GLU B 1 117 ? -9.289 25.359 13.445 1 53.53 117 GLU B C 1
ATOM 2043 O O . GLU B 1 117 ? -9.164 26.266 12.609 1 53.53 117 GLU B O 1
ATOM 2048 N N . ASN B 1 118 ? -9.305 24.016 13.172 1 53.97 118 ASN B N 1
ATOM 2049 C CA . ASN B 1 118 ? -9.141 23.609 11.781 1 53.97 118 ASN B CA 1
ATOM 2050 C C . ASN B 1 118 ? -10.414 23.828 10.977 1 53.97 118 ASN B C 1
ATOM 2052 O O . ASN B 1 118 ? -10.352 24.109 9.773 1 53.97 118 ASN B O 1
ATOM 2056 N N . VAL B 1 119 ? -11.539 23.578 11.633 1 49.53 119 VAL B N 1
ATOM 2057 C CA . VAL B 1 119 ? -12.781 23.75 10.898 1 49.53 119 VAL B CA 1
ATOM 2058 C C . VAL B 1 119 ? -13.07 25.234 10.719 1 49.53 119 VAL B C 1
ATOM 2060 O O . VAL B 1 119 ? -13.766 25.641 9.781 1 49.53 119 VAL B O 1
ATOM 2063 N N . GLN B 1 120 ? -12.891 25.922 11.82 1 46.56 120 GLN B N 1
ATOM 2064 C CA . GLN B 1 120 ? -13.391 27.297 11.781 1 46.56 120 GLN B CA 1
ATOM 2065 C C . GLN B 1 120 ? -12.477 28.188 10.938 1 46.56 120 GLN B C 1
ATOM 2067 O O . GLN B 1 120 ? -11.453 28.672 11.422 1 46.56 120 GLN B O 1
ATOM 2072 N N . VAL B 1 121 ? -12.016 27.688 9.766 1 43.38 121 VAL B N 1
ATOM 2073 C CA . VAL B 1 121 ? -11.281 28.625 8.922 1 43.38 121 VAL B CA 1
ATOM 2074 C C . VAL B 1 121 ? -11.969 29.984 8.93 1 43.38 121 VAL B C 1
ATOM 2076 O O . VAL B 1 121 ? -11.922 30.719 7.941 1 43.38 121 VAL B O 1
ATOM 2079 N N . ASN B 1 122 ? -13.156 30.078 9.414 1 39.25 122 ASN B N 1
ATOM 2080 C CA . ASN B 1 122 ? -13.539 31.469 9.211 1 39.25 122 ASN B CA 1
ATOM 2081 C C . ASN B 1 122 ? -12.547 32.438 9.859 1 39.25 122 ASN B C 1
ATOM 2083 O O . ASN B 1 122 ? -12.328 33.531 9.359 1 39.25 122 ASN B O 1
ATOM 2087 N N . SER B 1 123 ? -12.602 32.5 11.266 1 40.59 123 SER B N 1
ATOM 2088 C CA . SER B 1 123 ? -12.352 33.812 11.883 1 40.59 123 SER B CA 1
ATOM 2089 C C . SER B 1 123 ? -10.898 34.219 11.688 1 40.59 123 SER B C 1
ATOM 2091 O O . SER B 1 123 ? -10.062 33.438 11.258 1 40.59 123 SER B O 1
ATOM 2093 N N . ALA B 1 124 ? -10.289 35.094 12.734 1 36.16 124 ALA B N 1
ATOM 2094 C CA . ALA B 1 124 ? -9.234 36.094 12.773 1 36.16 124 ALA B CA 1
ATOM 2095 C C . ALA B 1 124 ? -7.867 35.469 12.516 1 36.16 124 ALA B C 1
ATOM 2097 O O . ALA B 1 124 ? -7.648 34.312 12.852 1 36.16 124 ALA B O 1
ATOM 2098 N N . PRO B 1 125 ? -6.883 36.312 11.859 1 38.22 125 PRO B N 1
ATOM 2099 C CA . PRO B 1 125 ? -5.52 36.188 11.336 1 38.22 125 PRO B CA 1
ATOM 2100 C C . PRO B 1 125 ? -4.613 35.375 12.242 1 38.22 125 PRO B C 1
ATOM 2102 O O . PRO B 1 125 ? -3.432 35.188 11.938 1 38.22 125 PRO B O 1
ATOM 2105 N N . ALA B 1 126 ? -4.879 35.312 13.617 1 36.16 126 ALA B N 1
ATOM 2106 C CA . ALA B 1 126 ? -3.66 35.438 14.406 1 36.16 126 ALA B CA 1
ATOM 2107 C C . ALA B 1 126 ? -2.814 34.188 14.312 1 36.16 126 ALA B C 1
ATOM 2109 O O . ALA B 1 126 ? -1.584 34.25 14.242 1 36.16 126 ALA B O 1
ATOM 2110 N N . ASN B 1 127 ? -3.176 32.938 15.102 1 39.28 127 ASN B N 1
ATOM 2111 C CA . ASN B 1 127 ? -2.088 32.094 15.594 1 39.28 127 ASN B CA 1
ATOM 2112 C C . ASN B 1 127 ? -1.598 31.109 14.523 1 39.28 127 ASN B C 1
ATOM 2114 O O . ASN B 1 127 ? -2.398 30.562 13.766 1 39.28 127 ASN B O 1
ATOM 2118 N N . SER B 1 128 ? -0.263 31.141 14.109 1 43.62 128 SER B N 1
ATOM 2119 C CA . SER B 1 128 ? 0.61 30.391 13.203 1 43.62 128 SER B CA 1
ATOM 2120 C C . SER B 1 128 ? 0.226 28.922 13.156 1 43.62 128 SER B C 1
ATOM 2122 O O . SER B 1 128 ? 0.268 28.297 12.094 1 43.62 128 SER B O 1
ATOM 2124 N N . SER B 1 129 ? -0.146 28.422 14.312 1 46.16 129 SER B N 1
ATOM 2125 C CA . SER B 1 129 ? -0.366 26.984 14.375 1 46.16 129 SER B CA 1
ATOM 2126 C C . SER B 1 129 ? -1.621 26.578 13.602 1 46.16 129 SER B C 1
ATOM 2128 O O . SER B 1 129 ? -1.675 25.5 13.008 1 46.16 129 SER B O 1
ATOM 2130 N N . ALA B 1 130 ? -2.635 27.578 13.758 1 44.09 130 ALA B N 1
ATOM 2131 C CA . ALA B 1 130 ? -3.885 27.312 13.055 1 44.09 130 ALA B CA 1
ATOM 2132 C C . ALA B 1 130 ? -3.662 27.266 11.547 1 44.09 130 ALA B C 1
ATOM 2134 O O . ALA B 1 130 ? -4.316 26.5 10.836 1 44.09 130 ALA B O 1
ATOM 2135 N N . CYS B 1 131 ? -2.723 28.125 11.156 1 43.53 131 CYS B N 1
ATOM 2136 C CA . CYS B 1 131 ? -2.396 28.172 9.734 1 43.53 131 CYS B CA 1
ATOM 2137 C C . CYS B 1 131 ? -1.761 26.859 9.289 1 43.53 131 CYS B C 1
ATOM 2139 O O . CYS B 1 131 ? -2.064 26.359 8.203 1 43.53 131 CYS B O 1
ATOM 2141 N N . HIS B 1 132 ? -1.043 26.359 10.289 1 48.84 132 HIS B N 1
ATOM 2142 C CA . HIS B 1 132 ? -0.38 25.109 9.93 1 48.84 132 HIS B CA 1
ATOM 2143 C C . HIS B 1 132 ? -1.39 23.969 9.75 1 48.84 132 HIS B C 1
ATOM 2145 O O . HIS B 1 132 ? -1.258 23.156 8.844 1 48.84 132 HIS B O 1
ATOM 2151 N N . THR B 1 133 ? -2.352 24.062 10.734 1 47.75 133 THR B N 1
ATOM 2152 C CA . THR B 1 133 ? -3.379 23.031 10.633 1 47.75 133 THR B CA 1
ATOM 2153 C C . THR B 1 133 ? -4.203 23.219 9.359 1 47.75 133 THR B C 1
ATOM 2155 O O . THR B 1 133 ? -4.508 22.234 8.664 1 47.75 133 THR B O 1
ATOM 2158 N N . LEU B 1 134 ? -4.605 24.469 9.094 1 50.41 134 LEU B N 1
ATOM 2159 C CA . LEU B 1 134 ? -5.332 24.75 7.863 1 50.41 134 LEU B CA 1
ATOM 2160 C C . LEU B 1 134 ? -4.5 24.375 6.641 1 50.41 134 LEU B C 1
ATOM 2162 O O . LEU B 1 134 ? -5.027 23.859 5.656 1 50.41 134 LEU B O 1
ATOM 2166 N N . ARG B 1 135 ? -3.275 24.688 6.859 1 50.66 135 ARG B N 1
ATOM 2167 C CA . ARG B 1 135 ? -2.391 24.344 5.75 1 50.66 135 ARG B CA 1
ATOM 2168 C C . ARG B 1 135 ? -2.275 22.828 5.582 1 50.66 135 ARG B C 1
ATOM 2170 O O . ARG B 1 135 ? -2.287 22.328 4.461 1 50.66 135 ARG B O 1
ATOM 2177 N N . ALA B 1 136 ? -2.307 22.188 6.77 1 52.59 136 ALA B N 1
ATOM 2178 C CA . ALA B 1 136 ? -2.295 20.734 6.688 1 52.59 136 ALA B CA 1
ATOM 2179 C C . ALA B 1 136 ? -3.549 20.203 5.988 1 52.59 136 ALA B C 1
ATOM 2181 O O . ALA B 1 136 ? -3.471 19.312 5.137 1 52.59 136 ALA B O 1
ATOM 2182 N N . HIS B 1 137 ? -4.648 20.812 6.418 1 54.25 137 HIS B N 1
ATOM 2183 C CA . HIS B 1 137 ? -5.895 20.438 5.758 1 54.25 137 HIS B CA 1
ATOM 2184 C C . HIS B 1 137 ? -5.875 20.828 4.281 1 54.25 137 HIS B C 1
ATOM 2186 O O . HIS B 1 137 ? -6.32 20.062 3.43 1 54.25 137 HIS B O 1
ATOM 2192 N N . HIS B 1 138 ? -5.441 21.984 4.117 1 56.41 138 HIS B N 1
ATOM 2193 C CA . HIS B 1 138 ? -5.328 22.438 2.734 1 56.41 138 HIS B CA 1
ATOM 2194 C C . HIS B 1 138 ? -4.316 21.594 1.963 1 56.41 138 HIS B C 1
ATOM 2196 O O . HIS B 1 138 ? -4.566 21.203 0.82 1 56.41 138 HIS B O 1
ATOM 2202 N N . ILE B 1 139 ? -3.236 21.422 2.605 1 57.78 139 ILE B N 1
ATOM 2203 C CA . ILE B 1 139 ? -2.213 20.609 1.968 1 57.78 139 ILE B CA 1
ATOM 2204 C C . ILE B 1 139 ? -2.736 19.188 1.771 1 57.78 139 ILE B C 1
ATOM 2206 O O . ILE B 1 139 ? -2.561 18.594 0.704 1 57.78 139 ILE B O 1
ATOM 2210 N N . MET B 1 140 ? -3.381 18.75 2.822 1 59.06 140 MET B N 1
ATOM 2211 C CA . MET B 1 140 ? -4.016 17.438 2.68 1 59.06 140 MET B CA 1
ATOM 2212 C C . MET B 1 140 ? -5.039 17.453 1.549 1 59.06 140 MET B C 1
ATOM 2214 O O . MET B 1 140 ? -5.117 16.5 0.764 1 59.06 140 MET B O 1
ATOM 2218 N N . HIS B 1 141 ? -5.812 18.562 1.584 1 57.25 141 HIS B N 1
ATOM 2219 C CA . HIS B 1 141 ? -6.766 18.734 0.493 1 57.25 141 HIS B CA 1
ATOM 2220 C C . HIS B 1 141 ? -6.051 18.828 -0.851 1 57.25 141 HIS B C 1
ATOM 2222 O O . HIS B 1 141 ? -6.488 18.234 -1.837 1 57.25 141 HIS B O 1
ATOM 2228 N N . HIS B 1 142 ? -5.113 19.609 -0.823 1 53.22 142 HIS B N 1
ATOM 2229 C CA . HIS B 1 142 ? -4.355 19.75 -2.059 1 53.22 142 HIS B CA 1
ATOM 2230 C C . HIS B 1 142 ? -3.645 18.453 -2.428 1 53.22 142 HIS B C 1
ATOM 2232 O O . HIS B 1 142 ? -3.66 18.047 -3.592 1 53.22 142 HIS B O 1
ATOM 2238 N N . PHE B 1 143 ? -3.016 17.922 -1.486 1 54.81 143 PHE B N 1
ATOM 2239 C CA . PHE B 1 143 ? -2.283 16.688 -1.778 1 54.81 143 PHE B CA 1
ATOM 2240 C C . PHE B 1 143 ? -3.244 15.547 -2.076 1 54.81 143 PHE B C 1
ATOM 2242 O O . PHE B 1 143 ? -2.965 14.703 -2.932 1 54.81 143 PHE B O 1
ATOM 2249 N N . ILE B 1 144 ? -4.336 15.477 -1.328 1 53.56 144 ILE B N 1
ATOM 2250 C CA . ILE B 1 144 ? -5.281 14.391 -1.538 1 53.56 144 ILE B CA 1
ATOM 2251 C C . ILE B 1 144 ? -6.168 14.703 -2.74 1 53.56 144 ILE B C 1
ATOM 2253 O O . ILE B 1 144 ? -6.477 13.82 -3.541 1 53.56 144 ILE B O 1
ATOM 2257 N N . TYR B 1 145 ? -6.68 15.906 -2.869 1 47.72 145 TYR B N 1
ATOM 2258 C CA . TYR B 1 145 ? -7.645 16.203 -3.922 1 47.72 145 TYR B CA 1
ATOM 2259 C C . TYR B 1 145 ? -6.945 16.688 -5.184 1 47.72 145 TYR B C 1
ATOM 2261 O O . TYR B 1 145 ? -7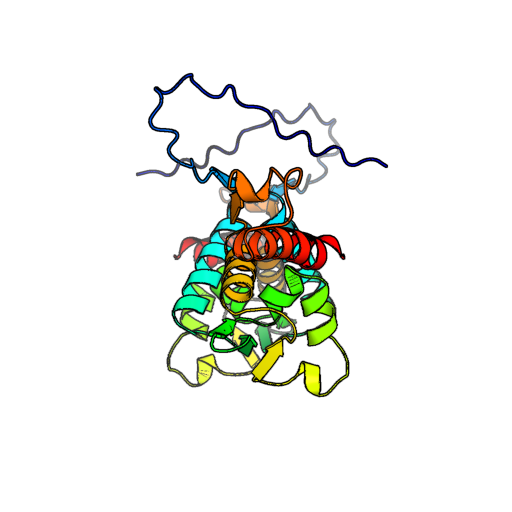.57 16.812 -6.238 1 47.72 145 TYR B O 1
ATOM 2269 N N . SER B 1 146 ? -5.875 17.172 -4.984 1 40.75 146 SER B N 1
ATOM 2270 C CA . SER B 1 146 ? -5.402 17.562 -6.309 1 40.75 146 SER B CA 1
ATOM 2271 C C . SER B 1 146 ? -5.301 16.359 -7.238 1 40.75 146 SER B C 1
ATOM 2273 O O . SER B 1 146 ? -4.578 16.391 -8.234 1 40.75 146 SER B O 1
ATOM 2275 N N . SER B 1 147 ? -5.855 15.266 -6.961 1 33.66 147 SER B N 1
ATOM 2276 C CA . SER B 1 147 ? -6 14.391 -8.117 1 33.66 147 SER B CA 1
ATOM 2277 C C . SER B 1 147 ? -6.992 14.969 -9.125 1 33.66 147 SER B C 1
ATOM 2279 O O . SER B 1 147 ? -8.008 15.555 -8.734 1 33.66 147 SER B O 1
#

Sequence (294 aa):
MKLSIKLSSQAPVQAGDDEKNQRTITVNPAHMGKAFKVMNELRSKQLLCDVMIVAEDVEIEAHRVVLAACSPYFCAMFTGDMSESKAKKIEIKDVDGQTLSKLIDYIYTAEIEVTEENVQVNSAPANSSACHTLRAHHIMHHFIYSSMKLSIKLSSQAPVQAGDDEKNQRTITVNPAHMGKAFKVMNELRSKQLLCDVMIVAEDVEIEAHRVVLAACSPYFCAMFTGDMSESKAKKIEIKDVDGQTLSKLIDYIYTAEIEVTEENVQVNSAPANSSACHTLRAHHIMHHFIYSS